Protein AF-A0A3N9NF00-F1 (afdb_monomer_lite)

Secondary structure (DSSP, 8-state):
-PPP---------------S--EEEEEEEESSSEEEEEEEETTT--B---EEEEE-SS-EES-S-SSS--EE--TTSEEEEE--SEEEEEEEE-TTTB--EEEEEEE-TTEEEEEEEEEPBSS-GGGGTEEEEEEEEE---SSS--HHHHHHHHHHHHHTT--EEEEEESGGG--TTTHHHHHGGG--SS-EEEE--EEEEETTEEEEEES----TT-TTTTBHHHHHHHHHS-TT-S---TTSS------HHHHHHHHHHHHTPEEEE-STT-EEEEEETTEEEEEE---TTHHHHHHHT-S-SEEEEESSSTT-HHHHHHHHHHHHTT---EEEE---EES-TT--S-TTSS-EEEE-SS---

Structure (mmCIF, N/CA/C/O backbone):
data_AF-A0A3N9NF00-F1
#
_entry.id   AF-A0A3N9NF00-F1
#
loop_
_atom_site.group_PDB
_atom_site.id
_atom_site.type_symbol
_atom_site.label_atom_id
_atom_site.label_alt_id
_atom_site.label_comp_id
_atom_site.label_asym_id
_atom_site.label_entity_id
_atom_site.label_seq_id
_atom_site.pdbx_PDB_ins_code
_atom_site.Cartn_x
_atom_site.Cartn_y
_atom_site.Cartn_z
_atom_site.occupancy
_atom_site.B_iso_or_equiv
_atom_site.auth_seq_id
_atom_site.auth_comp_id
_atom_site.auth_asym_id
_atom_site.auth_atom_id
_atom_site.pdbx_PDB_model_num
ATOM 1 N N . MET A 1 1 ? 15.640 -42.436 -13.986 1.00 35.44 1 MET A N 1
ATOM 2 C CA . MET A 1 1 ? 16.046 -41.488 -12.926 1.00 35.44 1 MET A CA 1
ATOM 3 C C . MET A 1 1 ? 14.768 -40.857 -12.396 1.00 35.44 1 MET A C 1
ATOM 5 O O . MET A 1 1 ? 13.940 -40.471 -13.207 1.00 35.44 1 MET A O 1
ATOM 9 N N . LYS A 1 2 ? 14.527 -40.968 -11.087 1.00 28.44 2 LYS A N 1
ATOM 10 C CA . LYS A 1 2 ? 13.205 -40.883 -10.444 1.00 28.44 2 LYS A CA 1
ATOM 11 C C . LYS A 1 2 ? 12.574 -39.486 -10.567 1.00 28.44 2 LYS A C 1
ATOM 13 O O . LYS A 1 2 ? 13.243 -38.502 -10.270 1.00 28.44 2 LYS A O 1
ATOM 18 N N . LEU A 1 3 ? 11.295 -39.442 -10.960 1.00 30.98 3 LEU A N 1
ATOM 19 C CA . LEU A 1 3 ? 10.399 -38.308 -10.720 1.00 30.98 3 LEU A CA 1
ATOM 20 C C . LEU A 1 3 ? 10.362 -38.055 -9.208 1.00 30.98 3 LEU A C 1
ATOM 22 O O . LEU A 1 3 ? 10.008 -38.960 -8.455 1.00 30.98 3 LEU A O 1
ATOM 26 N N . LEU A 1 4 ? 10.748 -36.855 -8.782 1.00 31.95 4 LEU A N 1
ATOM 27 C CA . LEU A 1 4 ? 10.468 -36.362 -7.440 1.00 31.95 4 LEU A CA 1
ATOM 28 C C . LEU A 1 4 ? 9.208 -35.504 -7.502 1.00 31.95 4 LEU A C 1
ATOM 30 O O . LEU A 1 4 ? 9.136 -34.547 -8.275 1.00 31.95 4 LEU A O 1
ATOM 34 N N . ASP A 1 5 ? 8.244 -35.907 -6.680 1.00 38.44 5 ASP A N 1
ATOM 35 C CA . ASP A 1 5 ? 7.055 -35.170 -6.281 1.00 38.44 5 ASP A CA 1
ATOM 36 C C . ASP A 1 5 ? 7.336 -33.675 -6.116 1.00 38.44 5 ASP A C 1
ATOM 38 O O . ASP A 1 5 ? 8.131 -33.259 -5.272 1.00 38.44 5 ASP A O 1
ATOM 42 N N . ARG A 1 6 ? 6.636 -32.852 -6.897 1.00 34.06 6 ARG A N 1
ATOM 43 C CA . ARG A 1 6 ? 6.417 -31.444 -6.568 1.00 34.06 6 ARG A CA 1
ATOM 44 C C . ARG A 1 6 ? 4.947 -31.282 -6.247 1.00 34.06 6 ARG A C 1
ATOM 46 O O . ARG A 1 6 ? 4.112 -31.079 -7.124 1.00 34.06 6 ARG A O 1
ATOM 53 N N . THR A 1 7 ? 4.663 -31.443 -4.963 1.00 32.69 7 THR A N 1
ATOM 54 C CA . THR A 1 7 ? 3.399 -31.122 -4.316 1.00 32.69 7 THR A CA 1
ATOM 55 C C . THR A 1 7 ? 2.949 -29.732 -4.754 1.00 32.69 7 THR A C 1
ATOM 57 O O . THR A 1 7 ? 3.576 -28.727 -4.423 1.00 32.69 7 THR A O 1
ATOM 60 N N . LEU A 1 8 ? 1.860 -29.681 -5.520 1.00 29.38 8 LEU A N 1
ATOM 61 C CA . LEU A 1 8 ? 1.109 -28.459 -5.761 1.00 29.38 8 LEU A CA 1
ATOM 62 C C . LEU A 1 8 ? 0.567 -27.990 -4.403 1.00 29.38 8 LEU A C 1
ATOM 64 O O . LEU A 1 8 ? -0.348 -28.603 -3.852 1.00 29.38 8 LEU A O 1
ATOM 68 N N . PHE A 1 9 ? 1.127 -26.917 -3.848 1.00 31.09 9 PHE A N 1
ATOM 69 C CA . PHE A 1 9 ? 0.488 -26.204 -2.748 1.00 31.09 9 PHE A CA 1
ATOM 70 C C . PHE A 1 9 ? -0.694 -25.419 -3.324 1.00 31.09 9 PHE A C 1
ATOM 72 O O . PHE A 1 9 ? -0.570 -24.269 -3.738 1.00 31.09 9 PHE A O 1
ATOM 79 N N . PHE A 1 10 ? -1.860 -26.060 -3.386 1.00 30.47 10 PHE A N 1
ATOM 80 C CA . PHE A 1 10 ? -3.119 -25.331 -3.464 1.00 30.47 10 PHE A CA 1
ATOM 81 C C . PHE A 1 10 ? -3.313 -24.628 -2.120 1.00 30.47 10 PHE A C 1
ATOM 83 O O . PHE A 1 10 ? -3.599 -25.274 -1.110 1.00 30.47 10 PHE A O 1
ATOM 90 N N . LEU A 1 11 ? -3.151 -23.304 -2.099 1.00 31.98 11 LEU A N 1
ATOM 91 C CA . LEU A 1 11 ? -3.583 -22.487 -0.973 1.00 31.98 11 LEU A CA 1
ATOM 92 C C . LEU A 1 11 ? -5.118 -22.452 -0.993 1.00 31.98 11 LEU A C 1
ATOM 94 O O . LEU A 1 11 ? -5.746 -21.556 -1.550 1.00 31.98 11 LEU A O 1
ATOM 98 N N . LEU A 1 12 ? -5.736 -23.490 -0.434 1.00 28.83 12 LEU A N 1
ATOM 99 C CA . LEU A 1 12 ? -7.143 -23.454 -0.078 1.00 28.83 12 LEU A CA 1
ATOM 100 C C . LEU A 1 12 ? -7.261 -22.377 1.008 1.00 28.83 12 LEU A C 1
ATOM 102 O O . LEU A 1 12 ? -6.784 -22.583 2.126 1.00 28.83 12 LEU A O 1
ATOM 106 N N . ILE A 1 13 ? -7.858 -21.223 0.693 1.00 38.91 13 ILE A N 1
ATOM 107 C CA . ILE A 1 13 ? -8.277 -20.250 1.710 1.00 38.91 13 ILE A CA 1
ATOM 108 C C . ILE A 1 13 ? -9.453 -20.890 2.454 1.00 38.91 13 ILE A C 1
ATOM 110 O O . ILE A 1 13 ? -10.623 -20.586 2.238 1.00 38.91 13 ILE A O 1
ATOM 114 N N . LEU A 1 14 ? -9.135 -21.853 3.316 1.00 33.84 14 LEU A N 1
ATOM 115 C CA . LEU A 1 14 ? -9.979 -22.193 4.437 1.00 33.84 14 LEU A CA 1
ATOM 116 C C . LEU A 1 14 ? -10.102 -20.908 5.241 1.00 33.84 14 LEU A C 1
ATOM 118 O O . LEU A 1 14 ? -9.101 -20.344 5.683 1.00 33.84 14 LEU A O 1
ATOM 122 N N . THR A 1 15 ? -11.332 -20.461 5.466 1.00 38.50 15 THR A N 1
ATOM 123 C CA . THR A 1 15 ? -11.651 -19.601 6.599 1.00 38.50 15 THR A CA 1
ATOM 124 C C . THR A 1 15 ? -11.352 -20.397 7.870 1.00 38.50 15 THR A C 1
ATOM 126 O O . THR A 1 15 ? -12.254 -20.900 8.540 1.00 38.50 15 THR A O 1
ATOM 129 N N . LEU A 1 16 ? -10.067 -20.577 8.179 1.00 42.41 16 LEU A N 1
ATOM 130 C CA . LEU A 1 16 ? -9.598 -20.957 9.491 1.00 42.41 16 LEU A CA 1
ATOM 131 C C . LEU A 1 16 ? -9.987 -19.780 10.371 1.00 42.41 16 LEU A C 1
ATOM 133 O O . LEU A 1 16 ? -9.303 -18.761 10.433 1.00 42.41 16 LEU A O 1
ATOM 137 N N . SER A 1 17 ? -11.151 -19.901 11.009 1.00 45.53 17 SER A N 1
ATOM 138 C CA . SER A 1 17 ? -11.408 -19.190 12.249 1.00 45.53 17 SER A CA 1
ATOM 139 C C . SER A 1 17 ? -10.164 -19.411 13.095 1.00 45.53 17 SER A C 1
ATOM 141 O O . SER A 1 17 ? -9.852 -20.546 13.459 1.00 45.53 17 SER A O 1
ATOM 143 N N . CYS A 1 18 ? -9.389 -18.348 13.301 1.00 51.34 18 CYS A N 1
ATOM 144 C CA . CYS A 1 18 ? -8.282 -18.383 14.228 1.00 51.34 18 CYS A CA 1
ATOM 145 C C . CYS A 1 18 ? -8.895 -18.687 15.596 1.00 51.34 18 CYS A C 1
ATOM 147 O O . CYS A 1 18 ? -9.422 -17.809 16.267 1.00 51.34 18 CYS A O 1
ATOM 149 N N . ALA A 1 19 ? -8.901 -19.967 15.963 1.00 50.97 19 ALA A N 1
ATOM 150 C CA . ALA A 1 19 ? -9.436 -20.459 17.224 1.00 50.97 19 ALA A CA 1
ATOM 151 C C . ALA A 1 19 ? -8.501 -20.127 18.401 1.00 50.97 19 ALA A C 1
ATOM 153 O O . ALA A 1 19 ? -8.709 -20.614 19.511 1.00 50.97 19 ALA A O 1
ATOM 154 N N . ARG A 1 20 ? -7.452 -19.324 18.165 1.00 60.66 20 ARG A N 1
ATOM 155 C CA . ARG A 1 20 ? -6.571 -18.824 19.213 1.00 60.66 20 ARG A CA 1
ATOM 156 C C . ARG A 1 20 ? -7.170 -17.574 19.835 1.00 60.66 20 ARG A C 1
ATOM 158 O O . ARG A 1 20 ? -7.644 -16.670 19.154 1.00 60.66 20 ARG A O 1
ATOM 165 N N . GLN A 1 21 ? -7.203 -17.599 21.157 1.00 56.56 21 GLN A N 1
ATOM 166 C CA . GLN A 1 21 ? -7.937 -16.666 21.983 1.00 56.56 21 GLN A CA 1
ATOM 167 C C . GLN A 1 21 ? -7.140 -15.365 22.114 1.00 56.56 21 GLN A C 1
ATOM 169 O O . GLN A 1 21 ? -6.272 -15.238 22.969 1.00 56.56 21 GLN A O 1
ATOM 174 N N . THR A 1 22 ? -7.463 -14.385 21.278 1.00 67.12 22 THR A N 1
ATOM 175 C CA . THR A 1 22 ? -7.111 -12.979 21.505 1.00 67.12 22 THR A CA 1
ATOM 176 C C . THR A 1 22 ? -7.568 -12.565 22.907 1.00 67.12 22 THR A C 1
ATOM 178 O O . THR A 1 22 ? -8.732 -12.746 23.283 1.00 67.12 22 THR A O 1
ATOM 181 N N . SER A 1 23 ? -6.657 -12.026 23.722 1.00 84.62 23 SER A N 1
ATOM 182 C CA . SER A 1 23 ? -7.040 -11.510 25.037 1.00 84.62 23 SER A CA 1
ATOM 183 C C . SER A 1 23 ? -7.666 -10.128 24.872 1.00 84.62 23 SER A C 1
ATOM 185 O O . SER A 1 23 ? -7.046 -9.226 24.296 1.00 84.62 23 SER A O 1
ATOM 187 N N . PHE A 1 24 ? -8.867 -9.962 25.411 1.00 92.19 24 PHE A N 1
ATOM 188 C CA . PHE A 1 24 ? -9.617 -8.716 25.371 1.00 92.19 24 PHE A CA 1
ATOM 189 C C . PHE A 1 24 ? -10.039 -8.345 26.785 1.00 92.19 24 PHE A C 1
ATOM 191 O O . PHE A 1 24 ? -10.804 -9.067 27.427 1.00 92.19 24 PHE A O 1
ATOM 198 N N . HIS A 1 25 ? -9.539 -7.217 27.271 1.00 95.44 25 HIS A N 1
ATOM 199 C CA . HIS A 1 25 ? -9.937 -6.660 28.557 1.00 95.44 25 HIS A CA 1
ATOM 200 C C . HIS A 1 25 ? -10.748 -5.401 28.322 1.00 95.44 25 HIS A C 1
ATOM 202 O O . HIS A 1 25 ? -10.400 -4.596 27.462 1.00 95.44 25 HIS A O 1
ATOM 208 N N . SER A 1 26 ? -11.821 -5.233 29.090 1.00 96.50 26 SER A N 1
ATOM 209 C CA . SER A 1 26 ? -12.631 -4.024 29.029 1.00 96.50 26 SER A CA 1
ATOM 210 C C . SER A 1 26 ? -13.134 -3.614 30.401 1.00 96.50 26 SER A C 1
ATOM 212 O O . SER A 1 26 ? -13.354 -4.463 31.268 1.00 96.50 26 SER A O 1
ATOM 214 N N . ARG A 1 27 ? -13.304 -2.308 30.593 1.00 97.69 27 ARG A N 1
ATOM 215 C CA . ARG A 1 27 ? -13.923 -1.719 31.780 1.00 97.69 27 ARG A CA 1
ATOM 216 C C . ARG A 1 27 ? -14.623 -0.418 31.407 1.00 97.69 27 ARG A C 1
ATOM 218 O O . ARG A 1 27 ? -14.219 0.252 30.464 1.00 97.69 27 ARG A O 1
ATOM 225 N N . TYR A 1 28 ? -15.634 -0.049 32.181 1.00 97.88 28 TYR A N 1
ATOM 226 C CA . TYR A 1 28 ? -16.259 1.266 32.075 1.00 97.88 28 TYR A CA 1
ATOM 227 C C . TYR A 1 28 ? -15.629 2.212 33.086 1.00 97.88 28 TYR A C 1
ATOM 229 O O . TYR A 1 28 ? -15.440 1.845 34.248 1.00 97.88 28 TYR A O 1
ATOM 237 N N . VAL A 1 29 ? -15.338 3.428 32.646 1.00 97.19 29 VAL A N 1
ATOM 238 C CA . VAL A 1 29 ? -14.910 4.532 33.507 1.00 97.19 29 VAL A CA 1
ATOM 239 C C . VAL A 1 29 ? -15.813 5.731 33.252 1.00 97.19 29 VAL A C 1
ATOM 241 O O . VAL A 1 29 ? -16.268 5.935 32.129 1.00 97.19 29 VAL A O 1
ATOM 244 N N . THR A 1 30 ? -16.098 6.517 34.287 1.00 96.19 30 THR A N 1
ATOM 245 C CA . THR A 1 30 ? -16.823 7.784 34.125 1.00 96.19 30 THR A CA 1
ATOM 246 C C . THR A 1 30 ? -16.019 8.714 33.219 1.00 96.19 30 THR A C 1
ATOM 248 O O . THR A 1 30 ? -14.820 8.889 33.443 1.00 96.19 30 THR A O 1
ATOM 251 N N . GLY A 1 31 ? -16.655 9.304 32.207 1.00 92.50 31 GLY A N 1
ATOM 252 C CA . GLY A 1 31 ? -15.949 10.125 31.229 1.00 92.50 31 GLY A CA 1
ATOM 253 C C . GLY A 1 31 ? -16.767 10.441 29.982 1.00 92.50 31 GLY A C 1
ATOM 254 O O . GLY A 1 31 ? -17.993 10.461 30.011 1.00 92.50 31 GLY A O 1
ATOM 255 N N . GLU A 1 32 ? -16.063 10.715 28.888 1.00 95.06 32 GLU A N 1
ATOM 256 C CA . GLU A 1 32 ? -16.660 10.997 27.583 1.00 95.06 32 GLU A CA 1
ATOM 257 C C . GLU A 1 32 ? -17.357 9.751 27.013 1.00 95.06 32 GLU A C 1
ATOM 259 O O . GLU A 1 32 ? -16.803 8.653 27.028 1.00 95.06 32 GLU A O 1
ATOM 264 N N . THR A 1 33 ? -18.564 9.917 26.469 1.00 97.12 33 THR A N 1
ATOM 265 C CA . THR A 1 33 ? -19.313 8.818 25.843 1.00 97.12 33 THR A CA 1
ATOM 266 C C . THR A 1 33 ? -18.579 8.299 24.603 1.00 97.12 33 THR A C 1
ATOM 268 O O . THR A 1 33 ? -18.495 8.982 23.580 1.00 97.12 33 THR A O 1
ATOM 271 N N . GLY A 1 34 ? -18.067 7.071 24.667 1.00 96.69 34 GLY A N 1
ATOM 272 C CA . GLY A 1 34 ? -17.369 6.457 23.539 1.00 96.69 34 GLY A CA 1
ATOM 273 C C . GLY A 1 34 ? -16.502 5.269 23.930 1.00 96.69 34 GLY A C 1
ATOM 274 O O . GLY A 1 34 ? -16.649 4.682 25.005 1.00 96.69 34 GLY A O 1
ATOM 275 N N . ILE A 1 35 ? -15.581 4.905 23.038 1.00 97.50 35 ILE A N 1
ATOM 276 C CA . ILE A 1 35 ? -14.626 3.815 23.246 1.00 97.50 35 ILE A CA 1
ATOM 277 C C . ILE A 1 35 ? -13.193 4.323 23.136 1.00 97.50 35 ILE A C 1
ATOM 279 O O . ILE A 1 35 ? -12.812 4.945 22.145 1.00 97.50 35 ILE A O 1
ATOM 283 N N . ARG A 1 36 ? -12.389 4.022 24.155 1.00 97.94 36 ARG A N 1
ATOM 284 C CA . ARG A 1 36 ? -10.945 4.260 24.189 1.00 97.94 36 ARG A CA 1
ATOM 285 C C . ARG A 1 36 ? -10.238 2.922 24.184 1.00 97.94 36 ARG A C 1
ATOM 287 O O . ARG A 1 36 ? -10.560 2.060 24.996 1.00 97.94 36 ARG A O 1
ATOM 294 N N . GLY A 1 37 ? -9.274 2.739 23.296 1.00 97.62 37 GLY A N 1
ATOM 295 C CA . GLY A 1 37 ? -8.598 1.457 23.181 1.00 97.62 37 GLY A CA 1
ATOM 296 C C . GLY A 1 37 ? -7.102 1.562 22.996 1.00 97.62 37 GLY A C 1
ATOM 297 O O . GLY A 1 37 ? -6.585 2.558 22.495 1.00 97.62 37 GLY A O 1
ATOM 298 N N . THR A 1 38 ? -6.435 0.480 23.377 1.00 98.50 38 THR A N 1
ATOM 299 C CA . THR A 1 38 ? -5.032 0.208 23.071 1.00 98.50 38 THR A CA 1
ATOM 300 C C . THR A 1 38 ? -4.936 -1.169 22.430 1.00 98.50 38 THR A C 1
ATOM 302 O O . THR A 1 38 ? -5.514 -2.138 22.938 1.00 98.50 38 THR A O 1
ATOM 305 N N . VAL A 1 39 ? -4.217 -1.256 21.314 1.00 98.50 39 VAL A N 1
ATOM 306 C CA . VAL A 1 39 ? -3.958 -2.506 20.598 1.00 98.50 39 VAL A CA 1
ATOM 307 C C . VAL A 1 39 ? -2.484 -2.872 20.732 1.00 98.50 39 VAL A C 1
ATOM 309 O O . VAL A 1 39 ? -1.608 -2.035 20.525 1.00 98.50 39 VAL A O 1
ATOM 312 N N . LEU A 1 40 ? -2.218 -4.121 21.112 1.00 97.94 40 LEU A N 1
ATOM 313 C CA . LEU A 1 40 ? -0.873 -4.636 21.375 1.00 97.94 40 LEU A CA 1
ATOM 314 C C . LEU A 1 40 ? -0.628 -5.942 20.611 1.00 97.94 40 LEU A C 1
ATOM 316 O O . LEU A 1 40 ? -1.560 -6.722 20.385 1.00 97.94 40 LEU A O 1
ATOM 320 N N . ASP A 1 41 ? 0.632 -6.231 20.294 1.00 95.38 41 ASP A N 1
ATOM 321 C CA . ASP A 1 41 ? 1.042 -7.578 19.891 1.00 95.38 41 ASP A CA 1
ATOM 322 C C . ASP A 1 41 ? 0.942 -8.512 21.105 1.00 95.38 41 ASP A C 1
ATOM 324 O O . ASP A 1 41 ? 1.462 -8.231 22.189 1.00 95.38 41 ASP A O 1
ATOM 328 N N . ALA A 1 42 ? 0.253 -9.640 20.949 1.00 94.25 42 ALA A N 1
ATOM 329 C CA . ALA A 1 42 ? 0.010 -10.558 22.056 1.00 94.25 42 ALA A CA 1
ATOM 330 C C . ALA A 1 42 ? 1.279 -11.231 22.603 1.00 94.25 42 ALA A C 1
ATOM 332 O O . ALA A 1 42 ? 1.301 -11.602 23.775 1.00 94.25 42 ALA A O 1
ATOM 333 N N . LYS A 1 43 ? 2.336 -11.380 21.793 1.00 89.44 43 LYS A N 1
ATOM 334 C CA . LYS A 1 43 ? 3.583 -12.030 22.218 1.00 89.44 43 LYS A CA 1
ATOM 335 C C . LYS A 1 43 ? 4.592 -11.029 22.761 1.00 89.44 43 LYS A C 1
ATOM 337 O O . LYS A 1 43 ? 5.223 -11.321 23.772 1.00 89.44 43 LYS A O 1
ATOM 342 N N . THR A 1 44 ? 4.789 -9.896 22.086 1.00 92.44 44 THR A N 1
ATOM 343 C CA . THR A 1 44 ? 5.811 -8.915 22.497 1.00 92.44 44 THR A CA 1
ATOM 344 C C . THR A 1 44 ? 5.274 -7.894 23.493 1.00 92.44 44 THR A C 1
ATOM 346 O O . THR A 1 44 ? 6.054 -7.292 24.221 1.00 92.44 44 THR A O 1
ATOM 349 N N . SER A 1 45 ? 3.947 -7.739 23.588 1.00 94.81 45 SER A N 1
ATOM 350 C CA . SER A 1 45 ? 3.286 -6.648 24.321 1.00 94.81 45 SER A CA 1
ATOM 351 C C . SER A 1 45 ? 3.633 -5.247 23.817 1.00 94.81 45 SER A C 1
ATOM 353 O O . SER A 1 45 ? 3.292 -4.270 24.481 1.00 94.81 45 SER A O 1
ATOM 355 N N . GLU A 1 46 ? 4.276 -5.139 22.657 1.00 95.06 46 GLU A N 1
ATOM 356 C CA . GLU A 1 46 ? 4.569 -3.857 22.032 1.00 95.06 46 GLU A CA 1
ATOM 357 C C . GLU A 1 46 ? 3.291 -3.244 21.441 1.00 95.06 46 GLU A C 1
ATOM 359 O O . GLU A 1 46 ? 2.372 -3.979 21.051 1.00 95.06 46 GLU A O 1
ATOM 364 N N . PRO A 1 47 ? 3.230 -1.905 21.355 1.00 97.19 47 PRO A N 1
ATOM 365 C CA . PRO A 1 47 ? 2.221 -1.199 20.582 1.00 97.19 47 PRO A CA 1
ATOM 366 C C . PRO A 1 47 ? 2.032 -1.764 19.174 1.00 97.19 47 PRO A C 1
ATOM 368 O O . PRO A 1 47 ? 3.000 -1.951 18.435 1.00 97.19 47 PRO A O 1
ATOM 371 N N . LEU A 1 48 ? 0.778 -2.001 18.789 1.00 97.25 48 LEU A N 1
ATOM 372 C CA . LEU A 1 48 ? 0.433 -2.525 17.473 1.00 97.25 48 LEU A CA 1
ATOM 373 C C . LEU A 1 48 ? -0.595 -1.610 16.801 1.00 97.25 48 LEU A C 1
ATOM 375 O O . LEU A 1 48 ? -1.781 -1.684 17.132 1.00 97.25 48 LEU A O 1
ATOM 379 N N . PRO A 1 49 ? -0.175 -0.761 15.845 1.00 97.88 49 PRO A N 1
ATOM 380 C CA . PRO A 1 49 ? -1.102 0.047 15.067 1.00 97.88 49 PRO A CA 1
ATOM 381 C C . PRO A 1 49 ? -2.154 -0.829 14.391 1.00 97.88 49 PRO A C 1
ATOM 383 O O . PRO A 1 49 ? -1.817 -1.890 13.878 1.00 97.88 49 PRO A O 1
ATOM 386 N N . ALA A 1 50 ? -3.413 -0.410 14.343 1.00 97.88 50 ALA A N 1
ATOM 387 C CA . ALA A 1 50 ? -4.492 -1.254 13.842 1.00 97.88 50 ALA A CA 1
ATOM 388 C C . ALA A 1 50 ? -5.572 -0.469 13.093 1.00 97.88 50 ALA A C 1
ATOM 390 O O . ALA A 1 50 ? -5.763 0.735 13.280 1.00 97.88 50 ALA A O 1
ATOM 391 N N . ARG A 1 51 ? -6.323 -1.179 12.251 1.00 97.69 51 ARG A N 1
ATOM 392 C CA . ARG A 1 51 ? -7.575 -0.690 11.672 1.00 97.69 51 ARG A CA 1
ATOM 393 C C . ARG A 1 51 ? -8.747 -1.114 12.555 1.00 97.69 51 ARG A C 1
ATOM 395 O O . ARG A 1 51 ? -8.960 -2.304 12.783 1.00 97.69 51 ARG A O 1
ATOM 402 N N . ILE A 1 52 ? -9.524 -0.137 13.009 1.00 97.81 52 ILE A N 1
ATOM 403 C CA . ILE A 1 52 ? -10.668 -0.293 13.906 1.00 97.81 52 ILE A CA 1
ATOM 404 C C . ILE A 1 52 ? -11.960 -0.081 13.125 1.00 97.81 52 ILE A C 1
ATOM 406 O O . ILE A 1 52 ? -12.145 0.949 12.483 1.00 97.81 52 ILE A O 1
ATOM 410 N N . VAL A 1 53 ? -12.887 -1.027 13.196 1.00 97.25 53 VAL A N 1
ATOM 411 C CA . VAL A 1 53 ? -14.232 -0.889 12.634 1.00 97.25 53 VAL A CA 1
ATOM 412 C C . VAL A 1 53 ? -15.229 -0.956 13.776 1.00 97.25 53 VAL A C 1
ATOM 414 O O . VAL A 1 53 ? -15.351 -1.985 14.434 1.00 97.25 53 VAL A O 1
ATOM 417 N N . LEU A 1 54 ? -15.958 0.135 13.993 1.00 97.06 54 LEU A N 1
ATOM 418 C CA . LEU A 1 54 ? -17.089 0.176 14.912 1.00 97.06 54 LEU A CA 1
ATOM 419 C C . LEU A 1 54 ? -18.373 0.287 14.093 1.00 97.06 54 LEU A C 1
ATOM 421 O O . LEU A 1 54 ? -18.511 1.187 13.261 1.00 97.06 54 LEU A O 1
ATOM 425 N N . ARG A 1 55 ? -19.296 -0.651 14.290 1.00 95.81 55 ARG A N 1
ATOM 426 C CA . ARG A 1 55 ? -20.516 -0.754 13.491 1.00 95.81 55 ARG A CA 1
ATOM 427 C C . ARG A 1 55 ? -21.730 -1.029 14.374 1.00 95.81 55 ARG A C 1
ATOM 429 O O . ARG A 1 55 ? -21.669 -1.896 15.237 1.00 95.81 55 ARG A O 1
ATOM 436 N N . ASP A 1 56 ? -22.829 -0.329 14.123 1.00 93.62 56 ASP A N 1
ATOM 437 C CA . ASP A 1 56 ? -24.155 -0.670 14.657 1.00 93.62 56 ASP A CA 1
ATOM 438 C C . ASP A 1 56 ? -24.976 -1.459 13.612 1.00 93.62 56 ASP A C 1
ATOM 440 O O . ASP A 1 56 ? -24.457 -1.877 12.577 1.00 93.62 56 ASP A O 1
ATOM 444 N N . SER A 1 57 ? -26.268 -1.683 13.851 1.00 84.69 57 SER A N 1
ATOM 445 C CA . SER A 1 57 ? -27.128 -2.442 12.926 1.00 84.69 57 SER A CA 1
ATO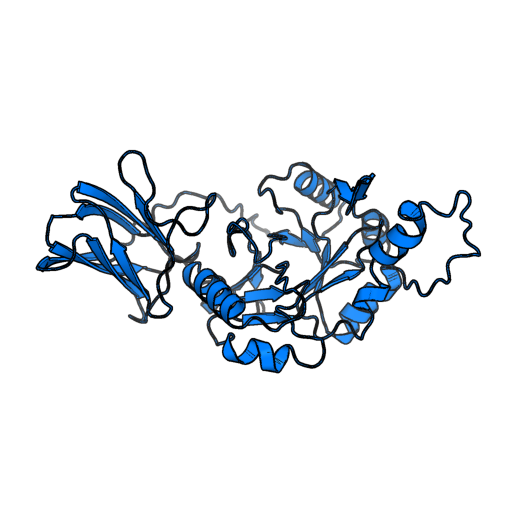M 446 C C . SER A 1 57 ? -27.144 -1.944 11.466 1.00 84.69 57 SER A C 1
ATOM 448 O O . SER A 1 57 ? -27.448 -2.736 10.575 1.00 84.69 57 SER A O 1
ATOM 450 N N . ALA A 1 58 ? -26.787 -0.683 11.192 1.00 77.56 58 ALA A N 1
ATOM 451 C CA . ALA A 1 58 ? -26.915 -0.078 9.865 1.00 77.56 58 ALA A CA 1
ATOM 452 C C . ALA A 1 58 ? -25.673 0.695 9.385 1.00 77.56 58 ALA A C 1
ATOM 454 O O . ALA A 1 58 ? -25.510 0.893 8.179 1.00 77.56 58 ALA A O 1
ATOM 455 N N . ARG A 1 59 ? -24.780 1.135 10.280 1.00 90.25 59 ARG A N 1
ATOM 456 C CA . ARG A 1 59 ? -23.754 2.139 9.964 1.00 90.25 59 ARG A CA 1
ATOM 457 C C . ARG A 1 59 ? -22.371 1.778 10.500 1.00 90.25 59 ARG A C 1
ATOM 459 O O . ARG A 1 59 ? -22.228 1.278 11.609 1.00 90.25 59 ARG A O 1
ATOM 466 N N . VAL A 1 60 ? -21.337 2.095 9.711 1.00 91.31 60 VAL A N 1
ATOM 467 C CA . VAL A 1 60 ? -19.946 2.176 10.195 1.00 91.31 60 VAL A CA 1
ATOM 468 C C . VAL A 1 60 ? -19.663 3.579 10.709 1.00 91.31 60 VAL A C 1
ATOM 470 O O . VAL A 1 60 ? -19.958 4.568 10.032 1.00 91.31 60 VAL A O 1
ATOM 473 N N . HIS A 1 61 ? -19.049 3.653 11.881 1.00 91.00 61 HIS A N 1
ATOM 474 C CA . HIS A 1 61 ? -18.658 4.896 12.529 1.00 91.00 61 HIS A CA 1
ATOM 475 C C . HIS A 1 61 ? -17.213 5.268 12.181 1.00 91.00 61 HIS A C 1
ATOM 477 O O . HIS A 1 61 ? -16.340 4.405 12.117 1.00 91.00 61 HIS A O 1
ATOM 483 N N . SER A 1 62 ? -16.982 6.563 11.941 1.00 86.56 62 SER A N 1
ATOM 484 C CA . SER A 1 62 ? -15.650 7.184 11.815 1.00 86.56 62 SER A CA 1
ATOM 485 C C . SER A 1 62 ? -14.686 6.530 10.811 1.00 86.56 62 SER A C 1
ATOM 487 O O . SER A 1 62 ? -13.490 6.410 11.068 1.00 86.56 62 SER A O 1
ATOM 489 N N . SER A 1 63 ? -15.197 6.113 9.650 1.00 92.25 63 SER A N 1
ATOM 490 C CA . SER A 1 63 ? -14.379 5.492 8.602 1.00 92.25 63 SER A CA 1
ATOM 491 C C . SER A 1 63 ? -13.522 6.509 7.843 1.00 92.25 63 SER A C 1
ATOM 493 O O . SER A 1 63 ? -14.046 7.515 7.368 1.00 92.25 63 SER A O 1
ATOM 495 N N . TYR A 1 64 ? -12.233 6.212 7.660 1.00 92.38 64 TYR A N 1
ATOM 496 C CA . TYR A 1 64 ? -11.313 7.027 6.859 1.00 92.38 64 TYR A CA 1
ATOM 497 C C . TYR A 1 64 ? -11.560 6.869 5.351 1.00 92.38 64 TYR A C 1
ATOM 499 O O . TYR A 1 64 ? -11.589 7.853 4.611 1.00 92.38 64 TYR A O 1
ATOM 507 N N . TYR A 1 65 ? -11.763 5.627 4.900 1.00 91.81 65 TYR A N 1
ATOM 508 C CA . TYR A 1 65 ? -12.075 5.292 3.510 1.00 91.81 65 TYR A CA 1
ATOM 509 C C . TYR A 1 65 ? -13.577 5.050 3.325 1.00 91.81 65 TYR A C 1
ATOM 511 O O . TYR A 1 65 ? -14.243 4.499 4.205 1.00 91.81 65 TYR A O 1
ATOM 519 N N . LYS A 1 66 ? -14.113 5.394 2.147 1.00 87.19 66 LYS A N 1
ATOM 520 C CA . LYS A 1 66 ? -15.521 5.111 1.797 1.00 87.19 66 LYS A CA 1
ATOM 521 C C . LYS A 1 66 ? -15.756 3.635 1.464 1.00 87.19 66 LYS A C 1
ATOM 523 O O . LYS A 1 66 ? -16.744 3.058 1.903 1.00 87.19 66 LYS A O 1
ATOM 528 N N . ILE A 1 67 ? -14.843 3.034 0.699 1.00 86.88 67 ILE A N 1
ATOM 529 C CA . ILE A 1 67 ? -14.981 1.665 0.165 1.00 86.88 67 ILE A CA 1
ATOM 530 C C . ILE A 1 67 ? -14.322 0.591 1.038 1.00 86.88 67 ILE A C 1
ATOM 532 O O . ILE A 1 67 ? -14.521 -0.597 0.809 1.00 86.88 67 ILE A O 1
ATOM 536 N N . TYR A 1 68 ? -13.543 0.996 2.044 1.00 90.56 68 TYR A N 1
ATOM 537 C CA . TYR A 1 68 ? -12.792 0.086 2.904 1.00 90.56 68 TYR A CA 1
ATOM 538 C C . TYR A 1 68 ? -12.923 0.505 4.375 1.00 90.56 68 TYR A C 1
ATOM 540 O O . TYR A 1 68 ? -12.115 1.285 4.876 1.00 90.56 68 TYR A O 1
ATOM 548 N N . PRO A 1 69 ? -13.984 0.055 5.067 1.00 92.12 69 PRO A N 1
ATOM 549 C CA . PRO A 1 69 ? -14.398 0.675 6.314 1.00 92.12 69 PRO A CA 1
ATOM 550 C C . PRO A 1 69 ? -13.350 0.613 7.429 1.00 92.12 69 PRO A C 1
ATOM 552 O O . PRO A 1 69 ? -12.707 -0.419 7.619 1.00 92.12 69 PRO A O 1
ATOM 555 N N . GLY A 1 70 ? -13.246 1.674 8.222 1.00 93.94 70 GLY A N 1
ATOM 556 C CA . GLY A 1 70 ? -12.492 1.687 9.473 1.00 93.94 70 GLY A CA 1
ATOM 557 C C . GLY A 1 70 ? -11.713 2.972 9.729 1.00 93.94 70 GLY A C 1
ATOM 558 O O . GLY A 1 70 ? -11.414 3.743 8.819 1.00 93.94 70 GLY A O 1
ATOM 559 N N . HIS A 1 71 ? -11.398 3.176 10.998 1.00 95.12 71 HIS A N 1
ATOM 560 C CA . HIS A 1 71 ? -10.483 4.177 11.521 1.00 95.12 71 HIS A CA 1
ATOM 561 C C . HIS A 1 71 ? -9.096 3.553 11.731 1.00 95.12 71 HIS A C 1
ATOM 563 O O . HIS A 1 71 ? -8.994 2.339 11.901 1.00 95.12 71 HIS A O 1
ATOM 569 N N . PHE A 1 72 ? -8.035 4.355 11.756 1.00 96.75 72 PHE A N 1
ATOM 570 C CA . PHE A 1 72 ? -6.673 3.881 12.019 1.00 96.75 72 PHE A CA 1
ATOM 571 C C . PHE A 1 72 ? -6.191 4.416 13.362 1.00 96.75 72 PHE A C 1
ATOM 573 O O . PHE A 1 72 ? -6.325 5.608 13.624 1.00 96.75 72 PHE A O 1
ATOM 580 N N . THR A 1 73 ? -5.641 3.548 14.211 1.00 97.88 73 THR A N 1
ATOM 581 C CA . THR A 1 73 ? -5.033 3.969 15.483 1.00 97.88 73 THR A CA 1
ATOM 582 C C . THR A 1 73 ? -3.841 4.898 15.244 1.00 97.88 73 THR A C 1
ATOM 584 O O . THR A 1 73 ? -3.284 4.941 14.143 1.00 97.88 73 THR A O 1
ATOM 587 N N . ALA A 1 74 ? -3.385 5.580 16.292 1.00 97.38 74 ALA A N 1
ATOM 588 C CA . ALA A 1 74 ? -2.043 6.155 16.317 1.00 97.38 74 ALA A CA 1
ATOM 589 C C . ALA A 1 74 ? -0.958 5.054 16.232 1.00 97.38 74 ALA A C 1
ATOM 591 O O . ALA A 1 74 ? -1.251 3.856 16.353 1.00 97.38 74 ALA A O 1
ATOM 592 N N . GLU A 1 75 ? 0.304 5.452 16.014 1.00 95.19 75 GLU A N 1
ATOM 593 C CA . GLU A 1 75 ? 1.435 4.510 15.911 1.00 95.19 75 GLU A CA 1
ATOM 594 C C . GLU A 1 75 ? 1.740 3.767 17.224 1.00 95.19 75 GLU A C 1
ATOM 596 O O . GLU A 1 75 ? 2.353 2.702 17.205 1.00 95.19 75 GLU A O 1
ATOM 601 N N . ASP A 1 76 ? 1.259 4.270 18.359 1.00 97.06 76 ASP A N 1
ATOM 602 C CA . ASP A 1 76 ? 1.323 3.593 19.657 1.00 97.06 76 ASP A CA 1
ATOM 603 C C . ASP A 1 76 ? 0.134 2.633 19.900 1.00 97.06 76 ASP A C 1
ATOM 605 O O . ASP A 1 76 ? -0.080 2.153 21.015 1.00 97.06 76 ASP A O 1
ATOM 609 N N . GLY A 1 77 ? -0.657 2.343 18.862 1.00 98.00 77 GLY A N 1
ATOM 610 C CA . GLY A 1 77 ? -1.803 1.438 18.935 1.00 98.00 77 GLY A CA 1
ATOM 611 C C . GLY A 1 77 ? -3.005 2.011 19.691 1.00 98.00 77 GLY A C 1
ATOM 612 O O . GLY A 1 77 ? -3.980 1.286 19.911 1.00 98.00 77 GLY A O 1
ATOM 613 N N . THR A 1 78 ? -2.971 3.284 20.098 1.00 98.50 78 THR A N 1
ATOM 614 C CA . THR A 1 78 ? -4.081 3.919 20.814 1.00 98.50 78 THR A CA 1
ATOM 615 C C . THR A 1 78 ? -5.125 4.509 19.869 1.00 98.50 78 THR A C 1
ATOM 617 O O . THR A 1 78 ? -4.834 4.928 18.745 1.00 98.50 78 THR A O 1
ATOM 620 N N . PHE A 1 79 ? -6.379 4.533 20.319 1.00 97.88 79 PHE A N 1
ATOM 621 C CA . PHE A 1 79 ? -7.465 5.201 19.611 1.00 97.88 79 PHE A CA 1
ATOM 622 C C . PHE A 1 79 ? -8.575 5.654 20.554 1.00 97.88 79 PHE A C 1
ATOM 624 O O . PHE A 1 79 ? -8.750 5.126 21.657 1.00 97.88 79 PHE A O 1
ATOM 631 N N . PHE A 1 80 ? -9.375 6.598 20.066 1.00 97.00 80 PHE A N 1
ATOM 632 C CA . PHE A 1 80 ? -10.622 7.000 20.691 1.00 97.00 80 PHE A CA 1
ATOM 633 C C . PHE A 1 80 ? -11.689 7.239 19.622 1.00 97.00 80 PHE A C 1
ATOM 635 O O . PHE A 1 80 ? -11.433 7.927 18.635 1.00 97.00 80 PHE A O 1
ATOM 642 N N . LEU A 1 81 ? -12.875 6.659 19.807 1.00 95.81 81 LEU A N 1
ATOM 643 C CA . LEU A 1 81 ? -14.023 6.857 18.926 1.00 95.81 81 LEU A CA 1
ATOM 644 C C . LEU A 1 81 ? -15.221 7.326 19.751 1.00 95.81 81 LEU A C 1
ATOM 646 O O . LEU A 1 81 ? -15.720 6.587 20.603 1.00 95.81 81 LEU A O 1
ATOM 650 N N . ASN A 1 82 ? -15.707 8.526 19.437 1.00 94.44 82 ASN A N 1
ATOM 651 C CA . ASN A 1 82 ? -17.009 8.993 19.899 1.00 94.44 82 ASN A CA 1
ATOM 652 C C . ASN A 1 82 ? -18.107 8.163 19.230 1.00 94.44 82 ASN A C 1
ATOM 654 O O . ASN A 1 82 ? -18.091 7.970 18.011 1.00 94.44 82 ASN A O 1
ATOM 658 N N . ALA A 1 83 ? -19.051 7.681 20.030 1.00 93.56 83 ALA A N 1
ATOM 659 C CA . ALA A 1 83 ? -20.204 6.926 19.568 1.00 93.56 83 ALA A CA 1
ATOM 660 C C . ALA A 1 83 ? -21.371 7.159 20.526 1.00 93.56 83 ALA A C 1
ATOM 662 O O . ALA A 1 83 ? -21.165 7.269 21.731 1.00 93.56 83 ALA A O 1
ATOM 663 N N . GLU A 1 84 ? -22.590 7.213 19.999 1.00 95.19 84 GLU A N 1
ATOM 664 C CA . GLU A 1 84 ? -23.788 7.358 20.827 1.00 95.19 84 GLU A CA 1
ATOM 665 C C . GLU A 1 84 ? -24.000 6.122 21.717 1.00 95.19 84 GLU A C 1
ATOM 667 O O . GLU A 1 84 ? -23.575 5.021 21.339 1.00 95.19 84 GLU A O 1
ATOM 672 N N . PRO A 1 85 ? -24.686 6.244 22.867 1.00 97.12 85 PRO A N 1
ATOM 673 C CA . PRO A 1 85 ? -25.021 5.090 23.691 1.00 97.12 85 PRO A CA 1
ATOM 674 C C . PRO A 1 85 ? -25.786 4.022 22.896 1.00 97.12 85 PRO A C 1
ATOM 676 O O . PRO A 1 85 ? -26.736 4.329 22.175 1.00 97.12 85 PRO A O 1
ATOM 679 N N . GLY A 1 86 ? -25.387 2.756 23.022 1.00 96.75 86 GLY A N 1
ATOM 680 C CA . GLY A 1 86 ? -25.990 1.657 22.267 1.00 96.75 86 GLY A CA 1
ATOM 681 C C . GLY A 1 86 ? -25.107 0.419 22.138 1.00 96.75 86 GLY A C 1
ATOM 682 O O . GLY A 1 86 ? -24.009 0.353 22.688 1.00 96.75 86 GLY A O 1
ATOM 683 N N . TYR A 1 87 ? -25.594 -0.573 21.391 1.00 97.38 87 TYR A N 1
ATOM 684 C CA . TYR A 1 87 ? -24.878 -1.822 21.128 1.00 97.38 87 TYR A CA 1
ATOM 685 C C . TYR A 1 87 ? -24.172 -1.786 19.777 1.00 97.38 87 TYR A C 1
ATOM 687 O O . TYR A 1 87 ? -24.777 -1.483 18.748 1.00 97.38 87 TYR A O 1
ATOM 695 N N . TYR A 1 88 ? -22.901 -2.171 19.785 1.00 97.69 88 TYR A N 1
ATOM 696 C CA . TYR A 1 88 ? -22.036 -2.139 18.617 1.00 97.69 88 TYR A CA 1
ATOM 697 C C . TYR A 1 88 ? -21.297 -3.455 18.437 1.00 97.69 88 TYR A C 1
ATOM 699 O O . TYR A 1 88 ? -21.052 -4.212 19.377 1.00 97.69 88 TYR A O 1
ATOM 707 N N . ARG A 1 89 ? -20.871 -3.688 17.201 1.00 97.00 89 ARG A N 1
ATOM 708 C CA . ARG A 1 89 ? -19.832 -4.642 16.853 1.00 97.00 89 ARG A CA 1
ATOM 709 C C . ARG A 1 89 ? -18.528 -3.885 16.625 1.00 97.00 89 ARG A C 1
ATOM 711 O O . ARG A 1 89 ? -18.440 -3.035 15.740 1.00 97.00 89 ARG A O 1
ATOM 718 N N . LEU A 1 90 ? -17.528 -4.227 17.424 1.00 97.25 90 LEU A N 1
ATOM 719 C CA . LEU A 1 90 ? -16.151 -3.779 17.296 1.00 97.25 90 LEU A CA 1
ATOM 720 C C . LEU A 1 90 ? -15.337 -4.848 16.566 1.00 97.25 90 LEU A C 1
ATOM 722 O O . LEU A 1 90 ? -15.384 -6.023 16.933 1.00 97.25 90 LEU A O 1
ATOM 726 N N . GLU A 1 91 ? -14.573 -4.438 15.561 1.00 96.88 91 GLU A N 1
ATOM 727 C CA . GLU A 1 91 ? -13.642 -5.296 14.833 1.00 96.88 91 GLU A CA 1
ATOM 728 C C . GLU A 1 91 ? -12.268 -4.617 14.749 1.00 96.88 91 GLU A C 1
ATOM 730 O O . GLU A 1 91 ? -12.182 -3.433 14.425 1.00 96.88 91 GLU A O 1
ATOM 735 N N . ILE A 1 92 ? -11.198 -5.351 15.050 1.00 97.62 92 ILE A N 1
ATOM 736 C CA . ILE A 1 92 ? -9.822 -4.836 15.116 1.00 97.62 92 ILE A CA 1
ATOM 737 C C . ILE A 1 92 ? -8.941 -5.695 14.206 1.00 97.62 92 ILE A C 1
ATOM 739 O O . ILE A 1 92 ? -8.934 -6.922 14.325 1.00 97.62 92 ILE A O 1
ATOM 743 N N . TYR A 1 93 ? -8.202 -5.051 13.302 1.00 96.19 93 TYR A N 1
ATOM 744 C CA . TYR A 1 93 ? -7.398 -5.698 12.263 1.00 96.19 93 TYR A CA 1
ATOM 745 C C . TYR A 1 93 ? -5.957 -5.172 12.252 1.00 96.19 93 TYR A C 1
ATOM 747 O O . TYR A 1 93 ? -5.755 -3.967 12.366 1.00 96.19 93 TYR A O 1
ATOM 755 N N . HIS A 1 94 ? -4.982 -6.051 12.006 1.00 94.69 94 HIS A N 1
ATOM 756 C CA . HIS A 1 94 ? -3.597 -5.694 11.672 1.00 94.69 94 HIS A CA 1
ATOM 757 C C . HIS A 1 94 ? -3.139 -6.521 10.461 1.00 94.69 94 HIS A C 1
ATOM 759 O O . HIS A 1 94 ? -2.447 -7.529 10.586 1.00 94.69 94 HIS A O 1
ATOM 765 N N . GLY A 1 95 ? -3.614 -6.141 9.274 1.00 88.50 95 GLY A N 1
ATOM 766 C CA . GLY A 1 95 ? -3.326 -6.876 8.039 1.00 88.50 95 GLY A CA 1
ATOM 767 C C . GLY A 1 95 ? -3.839 -8.315 8.042 1.00 88.50 95 GLY A C 1
ATOM 768 O O . GLY A 1 95 ? -4.666 -8.693 8.874 1.00 88.50 95 GLY A O 1
ATOM 769 N N . ILE A 1 96 ? -3.367 -9.106 7.077 1.00 85.75 96 ILE A N 1
ATOM 770 C CA . ILE A 1 96 ? -3.708 -10.528 7.021 1.00 85.75 96 ILE A CA 1
ATOM 771 C C . ILE A 1 96 ? -2.829 -11.359 7.945 1.00 85.75 96 ILE A C 1
ATOM 773 O O . ILE A 1 96 ? -3.241 -12.459 8.246 1.00 85.75 96 ILE A O 1
ATOM 777 N N . ASP A 1 97 ? -1.688 -10.855 8.426 1.00 88.62 97 ASP A N 1
ATOM 778 C CA . ASP A 1 97 ? -0.686 -11.596 9.219 1.00 88.62 97 ASP A CA 1
ATOM 779 C C . ASP A 1 97 ? -1.129 -11.875 10.667 1.00 88.62 97 ASP A C 1
ATOM 781 O O . ASP A 1 97 ? -0.545 -12.709 11.368 1.00 88.62 97 ASP A O 1
ATOM 785 N N . TYR A 1 98 ? -2.198 -11.215 11.117 1.00 93.19 98 TYR A N 1
ATOM 786 C CA . TYR A 1 98 ? -2.735 -11.316 12.471 1.00 93.19 98 TYR A CA 1
ATOM 787 C C . TYR A 1 98 ? -4.170 -11.830 12.485 1.00 93.19 98 TYR A C 1
ATOM 789 O O . TYR A 1 98 ? -4.980 -11.548 11.602 1.00 93.19 98 TYR A O 1
ATOM 797 N N . CYS A 1 99 ? -4.513 -12.542 13.554 1.00 93.44 99 CYS A N 1
ATOM 798 C CA . CYS A 1 99 ? -5.894 -12.876 13.856 1.00 93.44 99 CYS A CA 1
ATOM 799 C C . CYS A 1 99 ? -6.655 -11.604 14.238 1.00 93.44 99 CYS A C 1
ATOM 801 O O . CYS A 1 99 ? -6.361 -10.974 15.253 1.00 93.44 99 CYS A O 1
ATOM 803 N N . SER A 1 100 ? -7.646 -11.231 13.428 1.00 94.25 100 SER A N 1
ATOM 804 C CA . SER A 1 100 ? -8.543 -10.116 13.739 1.00 94.25 100 SER A CA 1
ATOM 805 C C . SER A 1 100 ? -9.403 -10.405 14.971 1.00 94.25 100 SER A C 1
ATOM 807 O O . SER A 1 100 ? -9.876 -11.531 15.137 1.00 94.25 100 SER A O 1
ATOM 809 N N . GLU A 1 101 ? -9.694 -9.373 15.757 1.00 94.88 101 GLU A N 1
ATOM 810 C CA . GLU A 1 101 ? -10.574 -9.456 16.924 1.00 94.88 101 GLU A CA 1
ATOM 811 C C . GLU A 1 101 ? -11.973 -8.942 16.586 1.00 94.88 101 GLU A C 1
ATOM 813 O O . GLU A 1 101 ? -12.114 -7.930 15.900 1.00 94.88 101 GLU A O 1
ATOM 818 N N . LYS A 1 102 ? -13.017 -9.627 17.068 1.00 95.19 102 LYS A N 1
ATOM 819 C CA . LYS A 1 102 ? -14.423 -9.239 16.860 1.00 95.19 102 LYS A CA 1
ATOM 820 C C . LYS A 1 102 ? -15.211 -9.385 18.158 1.00 95.19 102 LYS A C 1
ATOM 822 O O . LYS A 1 102 ? -15.276 -10.479 18.721 1.00 95.19 102 LYS A O 1
ATOM 827 N N . ARG A 1 103 ? -15.840 -8.302 18.625 1.00 95.62 103 ARG A N 1
ATOM 828 C CA . ARG A 1 103 ? -16.589 -8.266 19.892 1.00 95.62 103 ARG A CA 1
ATOM 829 C C . ARG A 1 103 ? -17.881 -7.472 19.774 1.00 95.62 103 ARG A C 1
ATOM 831 O O . ARG A 1 103 ? -17.930 -6.448 19.102 1.00 95.62 103 ARG A O 1
ATOM 838 N N . ALA A 1 104 ? -18.916 -7.945 20.461 1.00 96.62 104 ALA A N 1
ATOM 839 C CA . ALA A 1 104 ? -20.068 -7.116 20.783 1.00 96.62 104 ALA A CA 1
ATOM 840 C C . ALA A 1 104 ? -19.714 -6.254 22.002 1.00 96.62 104 ALA A C 1
ATOM 842 O O . ALA A 1 104 ? -19.151 -6.766 22.970 1.00 96.62 104 ALA A O 1
ATOM 843 N N . VAL A 1 105 ? -20.019 -4.963 21.940 1.00 97.00 105 VAL A N 1
ATOM 844 C CA . VAL A 1 105 ? -19.753 -3.994 23.007 1.00 97.00 105 VAL A CA 1
ATOM 845 C C . VAL A 1 105 ? -20.970 -3.099 23.219 1.00 97.00 105 VAL A C 1
ATOM 847 O O . VAL A 1 105 ? -21.784 -2.918 22.314 1.00 97.00 105 VAL A O 1
ATOM 850 N N . GLU A 1 106 ? -21.093 -2.541 24.416 1.00 97.81 106 GLU A N 1
ATOM 851 C CA . GLU A 1 106 ? -22.118 -1.561 24.770 1.00 97.81 106 GLU A CA 1
ATOM 852 C C . GLU A 1 106 ? -21.417 -0.233 25.070 1.00 97.81 106 GLU A C 1
ATOM 854 O O . GLU A 1 106 ? -20.442 -0.191 25.815 1.00 97.81 106 GLU A O 1
ATOM 859 N N . ILE A 1 107 ? -21.883 0.852 24.465 1.00 97.56 107 ILE A N 1
ATOM 860 C CA . ILE A 1 107 ? -21.468 2.211 24.810 1.00 97.56 107 ILE A CA 1
ATOM 861 C C . ILE A 1 107 ? -22.549 2.792 25.715 1.00 97.56 107 ILE A C 1
ATOM 863 O O . ILE A 1 107 ? -23.738 2.691 25.408 1.00 97.56 107 ILE A O 1
ATOM 867 N N . ARG A 1 108 ? -22.144 3.369 26.847 1.00 97.62 108 ARG A N 1
ATOM 868 C CA . ARG A 1 108 ? -23.044 3.900 27.878 1.00 97.62 108 ARG A CA 1
ATOM 869 C C . ARG A 1 108 ? -22.883 5.409 27.969 1.00 97.62 108 ARG A C 1
ATOM 871 O O . ARG A 1 108 ? -21.778 5.913 27.806 1.00 97.62 108 ARG A O 1
ATOM 878 N N . ALA A 1 109 ? -23.983 6.108 28.232 1.00 97.12 109 ALA A N 1
ATOM 879 C CA . ALA A 1 109 ? -23.953 7.553 28.430 1.00 97.12 109 ALA A CA 1
ATOM 880 C C . ALA A 1 109 ? -23.013 7.924 29.588 1.00 97.12 109 ALA A C 1
ATOM 882 O O . ALA A 1 109 ? -22.998 7.234 30.610 1.00 97.12 109 ALA A O 1
ATOM 883 N N . ASP A 1 110 ? -22.240 8.996 29.400 1.00 96.12 110 ASP A N 1
ATOM 884 C CA . ASP A 1 110 ? -21.314 9.572 30.386 1.00 96.12 110 ASP A CA 1
ATOM 885 C C . ASP A 1 110 ? -20.234 8.587 30.878 1.00 96.12 110 ASP A C 1
ATOM 887 O O . ASP A 1 110 ? -19.683 8.704 31.983 1.00 96.12 110 ASP A O 1
ATOM 891 N N . GLN A 1 111 ? -19.934 7.578 30.052 1.00 97.12 111 GLN A N 1
ATOM 892 C CA . GLN A 1 111 ? -18.914 6.574 30.314 1.00 97.12 111 GLN A CA 1
ATOM 893 C C . GLN A 1 111 ? -18.059 6.301 29.079 1.00 97.12 111 GLN A C 1
ATOM 895 O O . GLN A 1 111 ? -18.560 6.096 27.971 1.00 97.12 111 GLN A O 1
ATOM 900 N N . THR A 1 112 ? -16.759 6.164 29.318 1.00 98.12 112 THR A N 1
ATOM 901 C CA . THR A 1 112 ? -15.815 5.633 28.341 1.00 98.12 112 THR A CA 1
ATOM 902 C C . THR A 1 112 ? -15.705 4.126 28.536 1.00 98.12 112 THR A C 1
ATOM 904 O O . THR A 1 112 ? -15.355 3.654 29.624 1.00 98.12 112 THR A O 1
ATOM 907 N N . LEU A 1 113 ? -15.945 3.353 27.478 1.00 98.38 113 LEU A N 1
ATOM 908 C CA . LEU A 1 113 ? -15.525 1.957 27.426 1.00 98.38 113 LEU A CA 1
ATOM 909 C C . LEU A 1 113 ? -14.020 1.919 27.144 1.00 98.38 113 LEU A C 1
ATOM 911 O O . LEU A 1 113 ? -13.586 2.182 26.024 1.00 98.38 113 LEU A O 1
ATOM 915 N N . GLU A 1 114 ? -13.216 1.601 28.153 1.00 98.50 114 GLU A N 1
ATOM 916 C CA . GLU A 1 114 ? -11.784 1.378 27.980 1.00 98.50 114 GLU A CA 1
ATOM 917 C C . GLU A 1 114 ? -11.523 -0.075 27.611 1.00 98.50 114 GLU A C 1
ATOM 919 O O . GLU A 1 114 ? -11.997 -0.982 28.300 1.00 98.50 114 GLU A O 1
ATOM 924 N N . ILE A 1 115 ? -10.742 -0.296 26.553 1.00 98.19 115 ILE A N 1
ATOM 925 C CA . ILE A 1 115 ? -10.370 -1.631 26.095 1.00 98.19 115 ILE A CA 1
ATOM 926 C C . ILE A 1 115 ? -8.861 -1.798 25.941 1.00 98.19 115 ILE A C 1
ATOM 928 O O . ILE A 1 115 ? -8.122 -0.877 25.593 1.00 98.19 115 ILE A O 1
ATOM 932 N N . THR A 1 116 ? -8.408 -3.032 26.107 1.00 98.38 116 THR A N 1
ATOM 933 C CA . THR A 1 116 ? -7.098 -3.479 25.638 1.00 98.38 116 THR A CA 1
ATOM 934 C C . THR A 1 116 ? -7.285 -4.754 24.841 1.00 98.38 116 THR A C 1
ATOM 936 O O . THR A 1 116 ? -7.757 -5.760 25.375 1.00 98.38 116 THR A O 1
ATOM 939 N N . ALA A 1 117 ? -6.911 -4.703 23.565 1.00 97.69 117 ALA A N 1
ATOM 940 C CA . ALA A 1 117 ? -6.957 -5.838 22.659 1.00 97.69 117 ALA A CA 1
ATOM 941 C C . ALA A 1 117 ? -5.534 -6.301 22.350 1.00 97.69 117 ALA A C 1
ATOM 943 O O . ALA A 1 117 ? -4.680 -5.496 21.978 1.00 97.69 117 ALA A O 1
ATOM 944 N N . ARG A 1 118 ? -5.278 -7.602 22.488 1.00 97.50 118 ARG A N 1
ATOM 945 C CA . ARG A 1 118 ? -4.004 -8.202 22.087 1.00 97.50 118 ARG A CA 1
ATOM 946 C C . ARG A 1 118 ? -4.226 -9.090 20.877 1.00 97.50 118 ARG A C 1
ATOM 948 O O . ARG A 1 118 ? -4.952 -10.080 20.979 1.00 97.50 118 ARG A O 1
ATOM 955 N N . LEU A 1 119 ? -3.629 -8.724 19.746 1.00 96.19 119 LEU A N 1
ATOM 956 C CA . LEU A 1 119 ? -3.744 -9.499 18.514 1.00 96.19 119 LEU A CA 1
ATOM 957 C C . LEU A 1 119 ? -2.591 -10.494 18.415 1.00 96.19 119 LEU A C 1
ATOM 959 O O . LEU A 1 119 ? -1.427 -10.146 18.617 1.00 96.19 119 LEU A O 1
ATOM 963 N N . GLU A 1 120 ? -2.919 -11.739 18.090 1.00 93.12 120 GLU A N 1
ATOM 964 C CA . GLU A 1 120 ? -1.929 -12.781 17.842 1.00 93.12 120 GLU A CA 1
ATOM 965 C C . GLU A 1 120 ? -1.583 -12.848 16.349 1.00 93.12 120 GLU A C 1
ATOM 967 O O . GLU A 1 120 ? -2.497 -12.930 15.523 1.00 93.12 120 GLU A O 1
ATOM 972 N N . PRO A 1 121 ? -0.292 -12.890 15.976 1.00 90.56 121 PRO A N 1
ATOM 973 C CA . PRO A 1 121 ? 0.097 -13.297 14.632 1.00 90.56 121 PRO A CA 1
ATOM 974 C C . PRO A 1 121 ? -0.342 -14.744 14.390 1.00 90.56 121 PRO A C 1
ATOM 976 O O . PRO A 1 121 ? 0.021 -15.625 15.178 1.00 90.56 121 PRO A O 1
ATOM 979 N N . TRP A 1 122 ? -1.073 -15.022 13.308 1.00 85.44 122 TRP A N 1
ATOM 980 C CA . TRP A 1 122 ? -1.377 -16.419 12.946 1.00 85.44 122 TRP A CA 1
ATOM 981 C C . TRP A 1 122 ? -0.206 -17.066 12.200 1.00 85.44 122 TRP A C 1
ATOM 983 O O . TRP A 1 122 ? 0.043 -18.260 12.357 1.00 85.44 122 TRP A O 1
ATOM 993 N N . VAL A 1 123 ? 0.564 -16.258 11.467 1.00 86.00 123 VAL A N 1
ATOM 994 C CA . VAL A 1 123 ? 1.850 -16.616 10.866 1.00 86.00 123 VAL A CA 1
ATOM 995 C C . VAL A 1 123 ? 2.818 -15.444 11.025 1.00 86.00 123 VAL A C 1
ATOM 997 O O . VAL A 1 123 ? 2.437 -14.282 10.932 1.00 86.00 123 VAL A O 1
ATOM 1000 N N . ARG A 1 124 ? 4.095 -15.730 11.294 1.00 85.62 124 ARG A N 1
ATOM 1001 C CA . ARG A 1 124 ? 5.134 -14.702 11.461 1.00 85.62 124 ARG A CA 1
ATOM 1002 C C . ARG A 1 124 ? 5.932 -14.548 10.175 1.00 85.62 124 ARG A C 1
ATOM 1004 O O . ARG A 1 124 ? 7.111 -14.880 10.147 1.00 85.62 124 ARG A O 1
ATOM 1011 N N . LEU A 1 125 ? 5.272 -14.069 9.123 1.00 88.69 125 LEU A N 1
ATOM 1012 C CA . LEU A 1 125 ? 5.827 -14.012 7.766 1.00 88.69 125 LEU A CA 1
ATOM 1013 C C . LEU A 1 125 ? 7.189 -13.312 7.719 1.00 88.69 125 LEU A C 1
ATOM 1015 O O . LEU A 1 125 ? 8.149 -13.914 7.247 1.00 88.69 125 LEU A O 1
ATOM 1019 N N . ARG A 1 126 ? 7.334 -12.155 8.372 1.00 87.62 126 ARG A N 1
ATOM 1020 C CA . ARG A 1 126 ? 8.634 -11.471 8.497 1.00 87.62 126 ARG A CA 1
ATOM 1021 C C . ARG A 1 126 ? 9.746 -12.318 9.118 1.00 87.62 126 ARG A C 1
ATOM 1023 O O . ARG A 1 126 ? 10.887 -12.238 8.684 1.00 87.62 126 ARG A O 1
ATOM 1030 N N . GLN A 1 127 ? 9.438 -13.142 10.122 1.00 87.31 127 GLN A N 1
ATOM 1031 C CA . GLN A 1 127 ? 10.435 -14.030 10.746 1.00 87.31 127 GLN A CA 1
ATOM 1032 C C . GLN A 1 127 ? 10.815 -15.207 9.842 1.00 87.31 127 GLN A C 1
ATOM 1034 O O . GLN A 1 127 ? 11.860 -15.814 10.038 1.00 87.31 127 GLN A O 1
ATOM 1039 N N . LEU A 1 128 ? 9.965 -15.517 8.863 1.00 89.50 128 LEU A N 1
ATOM 1040 C CA . LEU A 1 128 ? 10.197 -16.512 7.822 1.00 89.50 128 LEU A CA 1
ATOM 1041 C C . LEU A 1 128 ? 10.828 -15.894 6.559 1.00 89.50 128 LEU A C 1
ATOM 1043 O O . LEU A 1 128 ? 10.863 -16.549 5.523 1.00 89.50 128 LEU A O 1
ATOM 1047 N N . GLY A 1 129 ? 11.279 -14.636 6.624 1.00 91.56 129 GLY A N 1
ATOM 1048 C CA . GLY A 1 129 ? 11.873 -13.922 5.491 1.00 91.56 129 GLY A CA 1
ATOM 1049 C C . GLY A 1 129 ? 10.860 -13.321 4.516 1.00 91.56 129 GLY A C 1
ATOM 1050 O O . GLY A 1 129 ? 11.253 -12.799 3.485 1.00 91.56 129 GLY A O 1
ATOM 1051 N N . TRP A 1 130 ? 9.560 -13.357 4.808 1.00 93.75 130 TRP A N 1
ATOM 1052 C CA . TRP A 1 130 ? 8.540 -12.780 3.932 1.00 93.75 130 TRP A CA 1
ATOM 1053 C C . TRP A 1 130 ? 8.224 -11.337 4.317 1.00 93.75 130 TRP A C 1
ATOM 1055 O O . TRP A 1 130 ? 7.828 -11.067 5.450 1.00 93.75 130 TRP A O 1
ATOM 1065 N N . VAL A 1 131 ? 8.340 -10.426 3.356 1.00 93.88 131 VAL A N 1
ATOM 1066 C CA . VAL A 1 131 ? 7.938 -9.019 3.483 1.00 93.88 131 VAL A CA 1
ATOM 1067 C C . VAL A 1 131 ? 6.814 -8.707 2.508 1.00 93.88 131 VAL A C 1
ATOM 1069 O O . VAL A 1 131 ? 6.762 -9.276 1.424 1.00 93.88 131 VAL A O 1
ATOM 1072 N N . ASN A 1 132 ? 5.910 -7.801 2.863 1.00 95.00 132 ASN A N 1
ATOM 1073 C CA . ASN A 1 132 ? 4.766 -7.443 2.034 1.00 95.00 132 ASN A CA 1
ATOM 1074 C C . ASN A 1 132 ? 4.710 -5.958 1.706 1.00 95.00 132 ASN A C 1
ATOM 1076 O O . ASN A 1 132 ? 4.985 -5.110 2.551 1.00 95.00 132 ASN A O 1
ATOM 1080 N N . GLY A 1 133 ? 4.294 -5.628 0.491 1.00 94.31 133 GLY A N 1
ATOM 1081 C CA . GLY A 1 133 ? 4.200 -4.232 0.097 1.00 94.31 133 GLY A CA 1
ATOM 1082 C C . GLY A 1 133 ? 3.377 -3.992 -1.147 1.00 94.31 133 GLY A C 1
ATOM 1083 O O . GLY A 1 133 ? 3.016 -4.924 -1.874 1.00 94.31 133 GLY A O 1
ATOM 1084 N N . ASP A 1 134 ? 3.098 -2.712 -1.365 1.00 92.19 134 ASP A N 1
ATOM 1085 C CA . ASP A 1 134 ? 2.515 -2.202 -2.598 1.00 92.19 134 ASP A CA 1
ATOM 1086 C C . ASP A 1 134 ? 3.614 -1.558 -3.436 1.00 92.19 134 ASP A C 1
ATOM 1088 O O . ASP A 1 134 ? 4.230 -0.557 -3.063 1.00 92.19 134 ASP A O 1
ATOM 1092 N N . GLY A 1 135 ? 3.887 -2.178 -4.572 1.00 93.00 135 GLY A N 1
ATOM 1093 C CA . GLY A 1 135 ? 4.939 -1.730 -5.453 1.00 93.00 135 GLY A CA 1
ATOM 1094 C C . GLY A 1 135 ? 4.552 -0.544 -6.333 1.00 93.00 135 GLY A C 1
ATOM 1095 O O . GLY A 1 135 ? 5.446 0.037 -6.934 1.00 93.00 135 GLY A O 1
ATOM 1096 N N . HIS A 1 136 ? 3.273 -0.161 -6.399 1.00 94.38 136 HIS A N 1
ATOM 1097 C CA . HIS A 1 136 ? 2.789 0.836 -7.352 1.00 94.38 136 HIS A CA 1
ATOM 1098 C C . HIS A 1 136 ? 1.879 1.883 -6.687 1.00 94.38 136 HIS A C 1
ATOM 1100 O O . HIS A 1 136 ? 0.666 1.916 -6.901 1.00 94.38 136 HIS A O 1
ATOM 1106 N N . ALA A 1 137 ? 2.483 2.761 -5.877 1.00 92.19 137 ALA A N 1
ATOM 1107 C CA . ALA A 1 137 ? 1.784 3.851 -5.196 1.00 92.19 137 ALA A CA 1
ATOM 1108 C C . ALA A 1 137 ? 2.133 5.232 -5.778 1.00 92.19 137 ALA A C 1
ATOM 1110 O O . ALA A 1 137 ? 3.302 5.569 -5.963 1.00 92.19 137 ALA A O 1
ATOM 1111 N N . HIS A 1 138 ? 1.130 6.078 -6.001 1.00 91.69 138 HIS A N 1
ATOM 1112 C CA . HIS A 1 138 ? 1.299 7.439 -6.515 1.00 91.69 138 HIS A CA 1
ATOM 1113 C C . HIS A 1 138 ? 1.150 8.493 -5.413 1.00 91.69 138 HIS A C 1
ATOM 1115 O O . HIS A 1 138 ? 0.053 8.774 -4.937 1.00 91.69 138 HIS A O 1
ATOM 1121 N N . LEU A 1 139 ? 2.236 9.149 -5.016 1.00 89.81 139 LEU A N 1
ATOM 1122 C CA . LEU A 1 139 ? 2.189 10.195 -3.988 1.00 89.81 139 LEU A CA 1
ATOM 1123 C C . LEU A 1 139 ? 2.238 11.573 -4.648 1.00 89.81 139 LEU A C 1
ATOM 1125 O O . LEU A 1 139 ? 3.262 12.256 -4.622 1.00 89.81 139 LEU A O 1
ATOM 1129 N N . TYR A 1 140 ? 1.138 11.949 -5.304 1.00 83.00 140 TYR A N 1
ATOM 1130 C CA . TYR A 1 140 ? 1.029 13.214 -6.028 1.00 83.00 140 TYR A CA 1
ATOM 1131 C C . TYR A 1 140 ? 1.012 14.413 -5.080 1.00 83.00 140 TYR A C 1
ATOM 1133 O O . TYR A 1 140 ? 0.159 14.506 -4.200 1.00 83.00 140 TYR A O 1
ATOM 1141 N N . THR A 1 141 ? 1.904 15.369 -5.320 1.00 76.44 141 THR A N 1
ATOM 1142 C CA . THR A 1 141 ? 1.830 16.717 -4.753 1.00 76.44 141 THR A CA 1
ATOM 1143 C C . THR A 1 141 ? 1.999 17.738 -5.869 1.00 76.44 141 THR A C 1
ATOM 1145 O O . THR A 1 141 ? 2.644 17.455 -6.884 1.00 76.44 141 THR A O 1
ATOM 1148 N N . ASP A 1 142 ? 1.437 18.933 -5.684 1.00 58.59 142 ASP A N 1
ATOM 1149 C CA . ASP A 1 142 ? 1.592 20.067 -6.602 1.00 58.59 142 ASP A CA 1
ATOM 1150 C C . ASP A 1 142 ? 2.985 20.712 -6.448 1.00 58.59 142 ASP A C 1
ATOM 1152 O O . ASP A 1 142 ? 3.126 21.912 -6.239 1.00 58.59 142 ASP A O 1
ATOM 1156 N N . VAL A 1 143 ? 4.033 19.886 -6.579 1.00 63.66 143 VAL A N 1
ATOM 1157 C CA . VAL A 1 143 ? 5.475 20.201 -6.531 1.00 63.66 143 VAL A CA 1
ATOM 1158 C C . VAL A 1 143 ? 6.061 20.384 -5.124 1.00 63.66 143 VAL A C 1
ATOM 1160 O O . VAL A 1 143 ? 7.252 20.146 -4.936 1.00 63.66 143 VAL A O 1
ATOM 1163 N N . GLU A 1 144 ? 5.266 20.727 -4.111 1.00 84.88 144 GLU A N 1
ATOM 1164 C CA . GLU A 1 144 ? 5.783 20.884 -2.744 1.00 84.88 144 GLU A CA 1
ATOM 1165 C C . GLU A 1 144 ? 5.923 19.555 -1.989 1.00 84.88 144 GLU A C 1
ATOM 1167 O O . GLU A 1 144 ? 5.134 18.618 -2.161 1.00 84.88 144 GLU A O 1
ATOM 1172 N N . LYS A 1 145 ? 6.938 19.493 -1.119 1.00 93.00 145 LYS A N 1
ATOM 1173 C CA . LYS A 1 145 ? 7.163 18.370 -0.204 1.00 93.00 145 LYS A CA 1
ATOM 1174 C C . LYS A 1 145 ? 6.009 18.269 0.787 1.00 93.00 145 LYS A C 1
ATOM 1176 O O . LYS A 1 145 ? 5.657 19.264 1.416 1.00 93.00 145 LYS A O 1
ATOM 1181 N N . ASN A 1 146 ? 5.438 17.078 0.956 1.00 92.06 146 ASN A N 1
ATOM 1182 C CA . ASN A 1 146 ? 4.285 16.881 1.838 1.00 92.06 146 ASN A CA 1
ATOM 1183 C C . ASN A 1 146 ? 4.555 15.829 2.921 1.00 92.06 146 ASN A C 1
ATOM 1185 O O . ASN A 1 146 ? 4.206 14.656 2.794 1.00 92.06 146 ASN A O 1
ATOM 1189 N N . GLU A 1 147 ? 5.150 16.276 4.023 1.00 93.56 147 GLU A N 1
ATOM 1190 C CA . GLU A 1 147 ? 5.458 15.428 5.179 1.00 93.56 147 GLU A CA 1
ATOM 1191 C C . GLU A 1 147 ? 4.194 14.884 5.857 1.00 93.56 147 GLU A C 1
ATOM 1193 O O . GLU A 1 147 ? 4.147 13.713 6.224 1.00 93.56 147 GLU A O 1
ATOM 1198 N N . GLN A 1 148 ? 3.126 15.684 5.946 1.00 92.81 148 GLN A N 1
ATOM 1199 C CA . GLN A 1 148 ? 1.863 15.250 6.550 1.00 92.81 148 GLN A CA 1
ATOM 1200 C C . GLN A 1 148 ? 1.226 14.084 5.779 1.00 92.81 148 GLN A C 1
ATOM 1202 O O . GLN A 1 148 ? 0.656 13.167 6.380 1.00 92.81 148 GLN A O 1
ATOM 1207 N N . MET A 1 149 ? 1.325 14.101 4.448 1.00 93.00 149 MET A N 1
ATOM 1208 C CA . MET A 1 149 ? 0.928 12.980 3.603 1.00 93.00 149 MET A CA 1
ATOM 1209 C C . MET A 1 149 ? 1.738 11.736 3.955 1.00 93.00 149 MET A C 1
ATOM 1211 O O . MET A 1 149 ? 1.142 10.691 4.201 1.00 93.00 149 MET A O 1
ATOM 1215 N N . LEU A 1 150 ? 3.067 11.844 4.025 1.00 95.12 150 LEU A N 1
ATOM 1216 C CA . LEU A 1 150 ? 3.935 10.714 4.356 1.00 95.12 150 LEU A CA 1
ATOM 1217 C C . LEU A 1 150 ? 3.641 10.152 5.753 1.00 95.12 150 LEU A C 1
ATOM 1219 O O . LEU A 1 150 ? 3.505 8.936 5.888 1.00 95.12 150 LEU A O 1
ATOM 1223 N N . THR A 1 151 ? 3.425 11.006 6.760 1.00 95.75 151 THR A N 1
ATOM 1224 C CA . THR A 1 151 ? 2.970 10.591 8.099 1.00 95.75 151 THR A CA 1
ATOM 1225 C C . THR A 1 151 ? 1.655 9.817 8.029 1.00 95.75 151 THR A C 1
ATOM 1227 O O . THR A 1 151 ? 1.527 8.746 8.619 1.00 95.75 151 THR A O 1
ATOM 1230 N N . THR A 1 152 ? 0.680 10.326 7.275 1.00 94.56 152 THR A N 1
ATOM 1231 C CA . THR A 1 152 ? -0.645 9.700 7.154 1.00 94.56 152 THR A CA 1
ATOM 1232 C C . THR A 1 152 ? -0.560 8.352 6.435 1.00 94.56 152 THR A C 1
ATOM 1234 O O . THR A 1 152 ? -1.123 7.359 6.896 1.00 94.56 152 THR A O 1
ATOM 1237 N N . VAL A 1 153 ? 0.176 8.287 5.323 1.00 94.94 153 VAL A N 1
ATOM 1238 C CA . VAL A 1 153 ? 0.398 7.056 4.551 1.00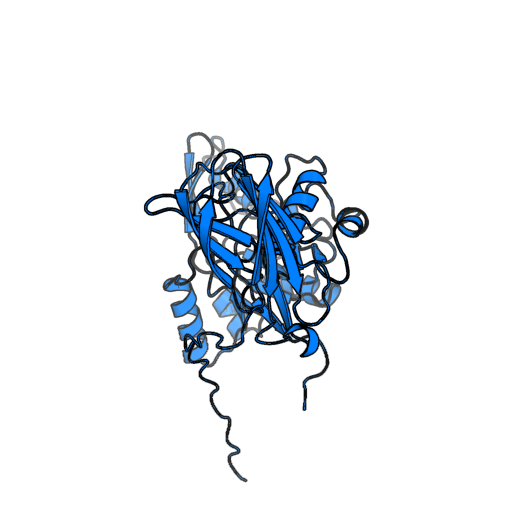 94.94 153 VAL A CA 1
ATOM 1239 C C . VAL A 1 153 ? 1.102 6.006 5.406 1.00 94.94 153 VAL A C 1
ATOM 1241 O O . VAL A 1 153 ? 0.649 4.861 5.454 1.00 94.94 153 VAL A O 1
ATOM 1244 N N . ARG A 1 154 ? 2.154 6.399 6.133 1.00 96.56 154 ARG A N 1
ATOM 1245 C CA . ARG A 1 154 ? 2.862 5.533 7.079 1.00 96.56 154 ARG A CA 1
ATOM 1246 C C . ARG A 1 154 ? 1.915 4.981 8.141 1.00 96.56 154 ARG A C 1
ATOM 1248 O O . ARG A 1 154 ? 1.851 3.765 8.304 1.00 96.56 154 ARG A O 1
ATOM 1255 N N . GLN A 1 155 ? 1.144 5.837 8.813 1.00 96.62 155 GLN A N 1
ATOM 1256 C CA . GLN A 1 155 ? 0.192 5.420 9.847 1.00 96.62 155 GLN A CA 1
ATOM 1257 C C . GLN A 1 155 ? -0.796 4.373 9.309 1.00 96.62 155 GLN A C 1
ATOM 1259 O O . GLN A 1 155 ? -1.014 3.335 9.937 1.00 96.62 155 GLN A O 1
ATOM 1264 N N . ILE A 1 156 ? -1.354 4.606 8.119 1.00 95.81 156 ILE A N 1
ATOM 1265 C CA . ILE A 1 156 ? -2.291 3.685 7.465 1.00 95.81 156 ILE A CA 1
ATOM 1266 C C . ILE A 1 156 ? -1.616 2.353 7.118 1.00 95.81 156 ILE A C 1
ATOM 1268 O O . ILE A 1 156 ? -2.197 1.294 7.361 1.00 95.81 156 ILE A O 1
ATOM 1272 N N . CYS A 1 157 ? -0.411 2.389 6.547 1.00 96.31 157 CYS A N 1
ATOM 1273 C CA . CYS A 1 157 ? 0.338 1.191 6.171 1.00 96.31 157 CYS A CA 1
ATOM 1274 C C . CYS A 1 157 ? 0.691 0.352 7.404 1.00 96.31 157 CYS A C 1
ATOM 1276 O O . CYS A 1 157 ? 0.389 -0.843 7.445 1.00 96.31 157 CYS A O 1
ATOM 1278 N N . ARG A 1 158 ? 1.222 0.992 8.453 1.00 96.69 158 ARG A N 1
ATOM 1279 C CA . ARG A 1 158 ? 1.531 0.367 9.746 1.00 96.69 158 ARG A CA 1
ATOM 1280 C C . ARG A 1 158 ? 0.294 -0.278 10.365 1.00 96.69 158 ARG A C 1
ATOM 1282 O O . ARG A 1 158 ? 0.354 -1.431 10.778 1.00 96.69 158 ARG A O 1
ATOM 1289 N N . ALA A 1 159 ? -0.840 0.421 10.363 1.00 96.75 159 ALA A N 1
ATOM 1290 C CA . ALA A 1 159 ? -2.103 -0.089 10.890 1.00 96.75 159 ALA A CA 1
ATOM 1291 C C . ALA A 1 159 ? -2.680 -1.281 10.105 1.00 96.75 159 ALA A C 1
ATOM 1293 O O . ALA A 1 159 ? -3.543 -2.009 10.600 1.00 96.75 159 ALA A O 1
ATOM 1294 N N . GLN A 1 160 ? -2.214 -1.492 8.876 1.00 95.12 160 GLN A N 1
ATOM 1295 C CA . GLN A 1 160 ? -2.635 -2.584 8.002 1.00 95.12 160 GLN A CA 1
ATOM 1296 C C . GLN A 1 160 ? -1.564 -3.661 7.803 1.00 95.12 160 GLN A C 1
ATOM 1298 O O . GLN A 1 160 ? -1.754 -4.547 6.960 1.00 95.12 160 GLN A O 1
ATOM 1303 N N . GLY A 1 161 ? -0.468 -3.600 8.566 1.00 94.81 161 GLY A N 1
ATOM 1304 C CA . GLY A 1 161 ? 0.641 -4.548 8.475 1.00 94.81 161 GLY A CA 1
ATOM 1305 C C . GLY A 1 161 ? 1.331 -4.541 7.109 1.00 94.81 161 GLY A C 1
ATOM 1306 O O . GLY A 1 161 ? 1.706 -5.600 6.625 1.00 94.81 161 GLY A O 1
ATOM 1307 N N . VAL A 1 162 ? 1.403 -3.386 6.441 1.00 95.69 162 VAL A N 1
ATOM 1308 C CA . VAL A 1 162 ? 2.145 -3.214 5.181 1.00 95.69 162 VAL A CA 1
ATOM 1309 C C . VAL A 1 162 ? 3.595 -2.873 5.511 1.00 95.69 162 VAL A C 1
ATOM 1311 O O . VAL A 1 162 ? 3.841 -1.948 6.286 1.00 95.69 162 VAL A O 1
ATOM 1314 N N . ASP A 1 163 ? 4.547 -3.602 4.928 1.00 95.81 163 ASP A N 1
ATOM 1315 C CA . ASP A 1 163 ? 5.971 -3.461 5.254 1.00 95.81 163 ASP A CA 1
ATOM 1316 C C . ASP A 1 163 ? 6.662 -2.391 4.423 1.00 95.81 163 ASP A C 1
ATOM 1318 O O . ASP A 1 163 ? 7.595 -1.753 4.903 1.00 95.81 163 ASP A O 1
ATOM 1322 N N . PHE A 1 164 ? 6.209 -2.173 3.192 1.00 96.12 164 PHE A N 1
ATOM 1323 C CA . PHE A 1 164 ? 6.717 -1.090 2.367 1.00 96.12 164 PHE A CA 1
ATOM 1324 C C . PHE A 1 164 ? 5.709 -0.620 1.323 1.00 96.12 164 PHE A C 1
ATOM 1326 O O . PHE A 1 164 ? 4.782 -1.347 0.954 1.00 96.12 164 PHE A O 1
ATOM 1333 N N . ILE A 1 165 ? 5.949 0.578 0.799 1.00 95.12 165 ILE A N 1
ATOM 1334 C CA . ILE A 1 165 ? 5.401 1.001 -0.492 1.00 95.12 165 ILE A CA 1
ATOM 1335 C C . ILE A 1 165 ? 6.517 1.546 -1.389 1.00 95.12 165 ILE A C 1
ATOM 1337 O O . IL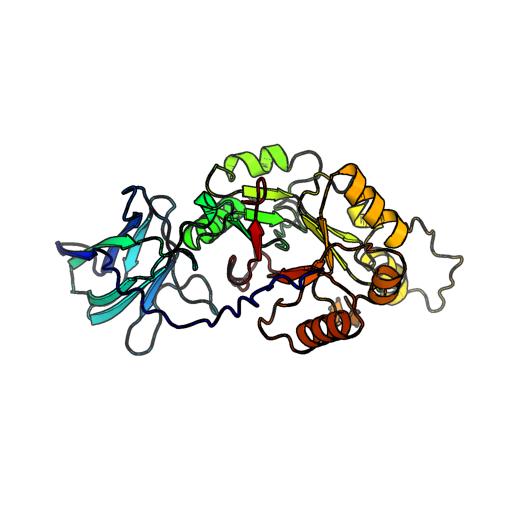E A 1 165 ? 7.490 2.110 -0.889 1.00 95.12 165 ILE A O 1
ATOM 1341 N N . SER A 1 166 ? 6.372 1.386 -2.703 1.00 94.38 166 SER A N 1
ATOM 1342 C CA . SER A 1 166 ? 7.244 2.001 -3.711 1.00 94.38 166 SER A CA 1
ATOM 1343 C C . SER A 1 166 ? 6.503 3.151 -4.400 1.00 94.38 166 SER A C 1
ATOM 1345 O O . SER A 1 166 ? 5.387 2.976 -4.904 1.00 94.38 166 SER A O 1
ATOM 1347 N N . THR A 1 167 ? 7.089 4.350 -4.384 1.00 92.56 167 THR A N 1
ATOM 1348 C CA . THR A 1 167 ? 6.450 5.583 -4.862 1.00 92.56 167 THR A CA 1
ATOM 1349 C C . THR A 1 167 ? 6.770 5.814 -6.341 1.00 92.56 167 THR A C 1
ATOM 1351 O O . THR A 1 167 ? 7.906 6.080 -6.709 1.00 92.56 167 THR A O 1
ATOM 1354 N N . ASN A 1 168 ? 5.779 5.703 -7.226 1.00 90.88 168 ASN A N 1
ATOM 1355 C CA . ASN A 1 168 ? 6.005 5.613 -8.676 1.00 90.88 168 ASN A CA 1
ATOM 1356 C C . ASN A 1 168 ? 5.726 6.903 -9.455 1.00 90.88 168 ASN A C 1
ATOM 1358 O O . ASN A 1 168 ? 6.049 6.996 -10.638 1.00 90.88 168 ASN A O 1
ATOM 1362 N N . GLN A 1 169 ? 5.171 7.926 -8.813 1.00 87.19 169 GLN A N 1
ATOM 1363 C CA . GLN A 1 169 ? 5.075 9.261 -9.393 1.00 87.19 169 GLN A CA 1
ATOM 1364 C C . GLN A 1 169 ? 4.787 10.302 -8.314 1.00 87.19 169 GLN A C 1
ATOM 1366 O O . GLN A 1 169 ? 4.192 9.993 -7.278 1.00 87.19 169 GLN A O 1
ATOM 1371 N N . GLY A 1 170 ? 5.218 11.542 -8.562 1.00 85.38 170 GLY A N 1
ATOM 1372 C CA . GLY A 1 170 ? 5.011 12.689 -7.674 1.00 85.38 170 GLY A CA 1
ATOM 1373 C C . GLY A 1 170 ? 5.921 12.679 -6.448 1.00 85.38 170 GLY A C 1
ATOM 1374 O O . GLY A 1 170 ? 6.261 13.746 -5.955 1.00 85.38 170 GLY A O 1
ATOM 1375 N N . TRP A 1 171 ? 6.343 11.491 -6.000 1.00 92.12 171 TRP A N 1
ATOM 1376 C CA . TRP A 1 171 ? 7.317 11.230 -4.938 1.00 92.12 171 TRP A CA 1
ATOM 1377 C C . TRP A 1 171 ? 7.106 12.065 -3.673 1.00 92.12 171 TRP A C 1
ATOM 1379 O O . TRP A 1 171 ? 8.065 12.305 -2.953 1.00 92.12 171 TRP A O 1
ATOM 1389 N N . ALA A 1 172 ? 5.873 12.491 -3.386 1.00 92.25 172 ALA A N 1
ATOM 1390 C CA . ALA A 1 172 ? 5.527 13.432 -2.323 1.00 92.25 172 ALA A CA 1
ATOM 1391 C C . ALA A 1 172 ? 6.280 14.778 -2.385 1.00 92.25 172 ALA A C 1
ATOM 1393 O O . ALA A 1 172 ? 6.510 15.387 -1.344 1.00 92.25 172 ALA A O 1
ATOM 1394 N N . GLY A 1 173 ? 6.675 15.227 -3.581 1.00 91.75 173 GLY A N 1
ATOM 1395 C CA . GLY A 1 173 ? 7.402 16.478 -3.832 1.00 91.75 173 GLY A CA 1
ATOM 1396 C C . GLY A 1 173 ? 8.927 16.350 -3.800 1.00 91.75 173 GLY A C 1
ATOM 1397 O O . GLY A 1 173 ? 9.625 17.345 -3.987 1.00 91.75 173 GLY A O 1
ATOM 1398 N N . TYR A 1 174 ? 9.454 15.148 -3.563 1.00 93.56 174 TYR A N 1
ATOM 1399 C CA . TYR A 1 174 ? 10.889 14.874 -3.636 1.00 93.56 174 TYR A CA 1
ATOM 1400 C C . TYR A 1 174 ? 11.333 14.551 -5.071 1.00 93.56 174 TYR A C 1
ATOM 1402 O O . TYR A 1 174 ? 10.525 14.359 -5.979 1.00 93.56 174 TYR A O 1
ATOM 1410 N N . SER A 1 175 ? 12.643 14.509 -5.272 1.00 91.94 175 SER A N 1
ATOM 1411 C CA . SER A 1 175 ? 13.323 14.291 -6.546 1.00 91.94 175 SER A CA 1
ATOM 1412 C C . SER A 1 175 ? 14.314 13.129 -6.455 1.00 91.94 175 SER A C 1
ATOM 1414 O O . SER A 1 175 ? 14.549 12.581 -5.378 1.00 91.94 175 SER A O 1
ATOM 1416 N N . ASP A 1 176 ? 14.938 12.789 -7.583 1.00 91.81 176 ASP A N 1
ATOM 1417 C CA . ASP A 1 176 ? 16.038 11.820 -7.658 1.00 91.81 176 ASP A CA 1
ATOM 1418 C C . ASP A 1 176 ? 17.162 12.100 -6.643 1.00 91.81 176 ASP A C 1
ATOM 1420 O O . ASP A 1 176 ? 17.763 11.158 -6.135 1.00 91.81 176 ASP A O 1
ATOM 1424 N N . ASP A 1 177 ? 17.423 13.373 -6.334 1.00 93.38 177 ASP A N 1
ATOM 1425 C CA . ASP A 1 177 ? 18.580 13.788 -5.535 1.00 93.38 177 ASP A CA 1
ATOM 1426 C C . ASP A 1 177 ? 18.303 13.815 -4.023 1.00 93.38 177 ASP A C 1
ATOM 1428 O O . ASP A 1 177 ? 19.237 13.793 -3.220 1.00 93.38 177 ASP A O 1
ATOM 1432 N N . ASP A 1 178 ? 17.035 13.898 -3.606 1.00 95.00 178 ASP A N 1
ATOM 1433 C CA . ASP A 1 178 ? 16.675 14.184 -2.211 1.00 95.00 178 ASP A CA 1
ATOM 1434 C C . ASP A 1 178 ? 15.570 13.298 -1.618 1.00 95.00 178 ASP A C 1
ATOM 1436 O O . ASP A 1 178 ? 15.219 13.467 -0.447 1.00 95.00 178 ASP A O 1
ATOM 1440 N N . TRP A 1 179 ? 15.057 12.310 -2.358 1.00 95.00 179 TRP A N 1
ATOM 1441 C CA . TRP A 1 179 ? 14.054 11.381 -1.826 1.00 95.00 179 TRP A CA 1
ATOM 1442 C C . TRP A 1 179 ? 14.569 10.572 -0.631 1.00 95.00 179 TRP A C 1
ATOM 1444 O O . TRP A 1 179 ? 13.812 10.325 0.302 1.00 95.00 179 TRP A O 1
ATOM 1454 N N . GLN A 1 180 ? 15.848 10.183 -0.614 1.00 95.88 180 GLN A N 1
ATOM 1455 C CA . GLN A 1 180 ? 16.406 9.327 0.443 1.00 95.88 180 GLN A CA 1
ATOM 1456 C C . GLN A 1 180 ? 16.353 10.017 1.807 1.00 95.88 180 GLN A C 1
ATOM 1458 O O . GLN A 1 180 ? 15.853 9.453 2.781 1.00 95.88 180 GLN A O 1
ATOM 1463 N N . SER A 1 181 ? 16.840 11.259 1.873 1.00 96.81 181 SER A N 1
ATOM 1464 C CA . SER A 1 181 ? 16.784 12.067 3.092 1.00 96.81 181 SER A CA 1
ATOM 1465 C C . SER A 1 181 ? 15.352 12.480 3.424 1.00 96.81 181 SER A C 1
ATOM 1467 O O . SER A 1 181 ? 15.001 12.547 4.598 1.00 96.81 181 SER A O 1
ATOM 1469 N N . GLY A 1 182 ? 14.515 12.690 2.405 1.00 95.94 182 GLY A N 1
ATOM 1470 C CA . GLY A 1 182 ? 13.091 12.965 2.556 1.00 95.94 182 GLY A CA 1
ATOM 1471 C C . GLY A 1 182 ? 12.282 11.828 3.171 1.00 95.94 182 GLY A C 1
ATOM 1472 O O . GLY A 1 182 ? 11.394 12.069 3.981 1.00 95.94 182 GLY A O 1
ATOM 1473 N N . TYR A 1 183 ? 12.582 10.586 2.798 1.00 97.31 183 TYR A N 1
ATOM 1474 C CA . TYR A 1 183 ? 11.834 9.399 3.219 1.00 97.31 183 TYR A CA 1
ATOM 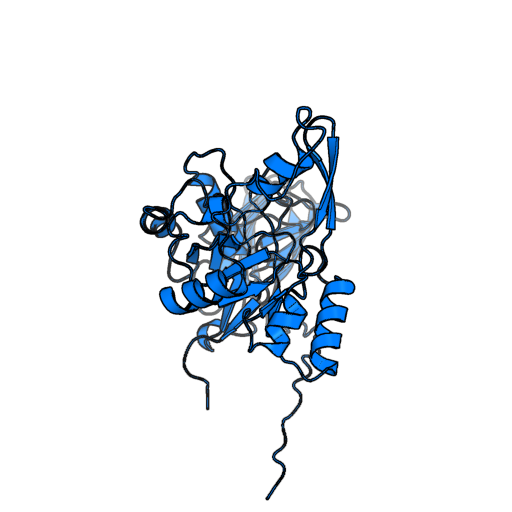1475 C C . TYR A 1 183 ? 12.362 8.786 4.516 1.00 97.31 183 TYR A C 1
ATOM 1477 O O . TYR A 1 183 ? 11.611 8.089 5.206 1.00 97.31 183 TYR A O 1
ATOM 1485 N N . ALA A 1 184 ? 13.619 9.055 4.879 1.00 97.69 184 ALA A N 1
ATOM 1486 C CA . ALA A 1 184 ? 14.247 8.523 6.086 1.00 97.69 184 ALA A CA 1
ATOM 1487 C C . ALA A 1 184 ? 13.453 8.791 7.386 1.00 97.69 184 ALA A C 1
ATOM 1489 O O . ALA A 1 184 ? 13.304 7.850 8.162 1.00 97.69 184 ALA A O 1
ATOM 1490 N N . PRO A 1 185 ? 12.866 9.984 7.635 1.00 97.75 185 PRO A N 1
ATOM 1491 C CA . PRO A 1 185 ? 12.064 10.235 8.839 1.00 97.75 185 PRO A CA 1
ATOM 1492 C C . PRO A 1 185 ? 10.788 9.389 8.940 1.00 97.75 185 PRO A C 1
ATOM 1494 O O . PRO A 1 185 ? 10.228 9.243 10.023 1.00 97.75 185 PRO A O 1
ATOM 1497 N N . PHE A 1 186 ? 10.318 8.841 7.818 1.00 97.50 186 PHE A N 1
ATOM 1498 C CA . PHE A 1 186 ? 9.084 8.059 7.729 1.00 97.50 186 PHE A CA 1
ATOM 1499 C C . PHE A 1 186 ? 9.353 6.562 7.539 1.00 97.50 186 PHE A C 1
ATOM 1501 O O . PHE A 1 186 ? 8.411 5.779 7.401 1.00 97.50 186 PHE A O 1
ATOM 1508 N N . SER A 1 187 ? 10.621 6.153 7.549 1.00 97.62 187 SER A N 1
ATOM 1509 C CA . SER A 1 187 ? 11.042 4.772 7.330 1.00 97.62 187 SER A CA 1
ATOM 1510 C C . SER A 1 187 ? 11.781 4.229 8.551 1.00 97.62 187 SER A C 1
ATOM 1512 O O . SER A 1 187 ? 12.593 4.913 9.165 1.00 97.62 187 SER A O 1
ATOM 1514 N N . ASP A 1 188 ? 11.507 2.983 8.917 1.00 95.62 188 ASP A N 1
ATOM 1515 C CA . ASP A 1 188 ? 12.114 2.291 10.054 1.00 95.62 188 ASP A CA 1
ATOM 1516 C C . ASP A 1 188 ? 12.114 0.766 9.840 1.00 95.62 188 ASP A C 1
ATOM 1518 O O . ASP A 1 188 ? 11.786 0.259 8.768 1.00 95.62 188 ASP A O 1
ATOM 1522 N N . ALA A 1 189 ? 12.465 -0.015 10.865 1.00 92.62 189 ALA A N 1
ATOM 1523 C CA . ALA A 1 189 ? 12.474 -1.485 10.789 1.00 92.62 189 ALA A CA 1
ATOM 1524 C C . ALA A 1 189 ? 11.094 -2.107 10.473 1.00 92.62 189 ALA A C 1
ATOM 1526 O O . ALA A 1 189 ? 10.949 -3.314 10.271 1.00 92.62 189 ALA A O 1
ATOM 1527 N N . HIS A 1 190 ? 10.055 -1.289 10.469 1.00 92.25 190 HIS A N 1
ATOM 1528 C CA . HIS A 1 190 ? 8.664 -1.657 10.570 1.00 92.25 190 HIS A CA 1
ATOM 1529 C C . HIS A 1 190 ? 7.855 -1.207 9.356 1.00 92.25 190 HIS A C 1
ATOM 1531 O O . HIS A 1 190 ? 6.857 -1.852 9.044 1.00 92.25 190 HIS A O 1
ATOM 1537 N N . PHE A 1 191 ? 8.293 -0.161 8.666 1.00 96.69 191 PHE A N 1
ATOM 1538 C CA . PHE A 1 191 ? 7.754 0.299 7.400 1.00 96.69 191 PHE A CA 1
ATOM 1539 C C . PHE A 1 191 ? 8.835 1.036 6.608 1.00 96.69 191 PHE A C 1
ATOM 1541 O O . PHE A 1 191 ? 9.587 1.819 7.181 1.00 96.69 191 PHE A O 1
ATOM 1548 N N . GLN A 1 192 ? 8.896 0.810 5.300 1.00 97.00 192 GLN A N 1
ATOM 1549 C CA . GLN A 1 192 ? 9.853 1.459 4.406 1.00 97.00 192 GLN A CA 1
ATOM 1550 C C . GLN A 1 192 ? 9.135 2.186 3.267 1.00 97.00 192 GLN A C 1
ATOM 1552 O O . GLN A 1 192 ? 8.216 1.650 2.645 1.00 97.00 192 GLN A O 1
ATOM 1557 N N . LEU A 1 193 ? 9.585 3.401 2.967 1.00 96.50 193 LEU A N 1
ATOM 1558 C CA . LEU A 1 193 ? 9.245 4.091 1.728 1.00 96.50 193 LEU A CA 1
ATOM 1559 C C . LEU A 1 193 ? 10.379 3.894 0.730 1.00 96.50 193 LEU A C 1
ATOM 1561 O O . LEU A 1 193 ? 11.512 4.309 0.976 1.00 96.50 193 LEU A O 1
ATOM 1565 N N . TYR A 1 194 ? 10.064 3.298 -0.413 1.00 95.38 194 TYR A N 1
ATOM 1566 C CA . TYR A 1 194 ? 11.004 3.153 -1.513 1.00 95.38 194 TYR A CA 1
ATOM 1567 C C . TYR A 1 194 ? 10.687 4.114 -2.640 1.00 95.38 194 TYR A C 1
ATOM 1569 O O . TYR A 1 194 ? 9.531 4.446 -2.901 1.00 95.38 194 TYR A O 1
ATOM 1577 N N . TYR A 1 195 ? 11.743 4.527 -3.326 1.00 95.00 195 TYR A N 1
ATOM 1578 C CA . TYR A 1 195 ? 11.628 5.219 -4.590 1.00 95.00 195 TYR A CA 1
ATOM 1579 C C . TYR A 1 195 ? 11.307 4.217 -5.699 1.00 95.00 195 TYR A C 1
ATOM 1581 O O . TYR A 1 195 ? 11.905 3.144 -5.799 1.00 95.00 195 TYR A O 1
ATOM 1589 N N . GLY A 1 196 ? 10.347 4.585 -6.530 1.00 94.06 196 GLY A N 1
ATOM 1590 C CA . GLY A 1 196 ? 9.991 3.883 -7.747 1.00 94.06 196 GLY A CA 1
ATOM 1591 C C . GLY A 1 196 ? 9.775 4.878 -8.875 1.00 94.06 196 GLY A C 1
ATOM 1592 O O . GLY A 1 196 ? 10.012 6.082 -8.756 1.00 94.06 196 GLY A O 1
ATOM 1593 N N . ALA A 1 197 ? 9.298 4.373 -9.996 1.00 93.38 197 ALA A N 1
ATOM 1594 C CA . ALA A 1 197 ? 8.788 5.204 -11.068 1.00 93.38 197 ALA A CA 1
ATOM 1595 C C . ALA A 1 197 ? 7.833 4.359 -11.896 1.00 93.38 197 ALA A C 1
ATOM 1597 O O . ALA A 1 197 ? 8.131 3.209 -12.181 1.00 93.38 197 ALA A O 1
ATOM 1598 N N . GLU A 1 198 ? 6.727 4.923 -12.345 1.00 93.12 198 GLU A N 1
ATOM 1599 C CA . GLU A 1 198 ? 5.980 4.338 -13.442 1.00 93.12 198 GLU A CA 1
ATOM 1600 C C . GLU A 1 198 ? 6.565 4.953 -14.721 1.00 93.12 198 GLU A C 1
ATOM 1602 O O . GLU A 1 198 ? 6.144 6.015 -15.171 1.00 93.12 198 GLU A O 1
ATOM 1607 N N . MET A 1 199 ? 7.647 4.361 -15.227 1.00 90.12 199 MET A N 1
ATOM 1608 C CA . MET A 1 199 ? 8.302 4.721 -16.482 1.00 90.12 199 MET A CA 1
ATOM 1609 C C . MET A 1 199 ? 9.052 3.508 -17.059 1.00 90.12 199 MET A C 1
ATOM 1611 O O . MET A 1 199 ? 9.575 2.706 -16.291 1.00 90.12 199 MET A O 1
ATOM 1615 N N . PRO A 1 200 ? 9.252 3.398 -18.377 1.00 88.94 200 PRO A N 1
ATOM 1616 C CA . PRO A 1 200 ? 8.602 4.192 -19.412 1.00 88.94 200 PRO A CA 1
ATOM 1617 C C . PRO A 1 200 ? 7.079 4.009 -19.391 1.00 88.94 200 PRO A C 1
ATOM 1619 O O . PRO A 1 200 ? 6.578 2.965 -18.972 1.00 88.94 200 PRO A O 1
ATOM 1622 N N . LYS A 1 201 ? 6.353 5.034 -19.838 1.00 85.19 201 LYS A N 1
ATOM 1623 C CA . LYS A 1 201 ? 4.920 4.959 -20.136 1.00 85.19 201 LYS A CA 1
ATOM 1624 C C . LYS A 1 201 ? 4.732 5.255 -21.605 1.00 85.19 201 LYS A C 1
ATOM 1626 O O . LYS A 1 201 ? 4.645 6.419 -21.981 1.00 85.19 201 LYS A O 1
ATOM 1631 N N . TYR A 1 202 ? 4.695 4.224 -22.432 1.00 78.25 202 TYR A N 1
ATOM 1632 C CA . TYR A 1 202 ? 4.440 4.380 -23.857 1.00 78.25 202 TYR A CA 1
ATOM 1633 C C . TYR A 1 202 ? 3.131 3.689 -24.241 1.00 78.25 202 TYR A C 1
ATOM 1635 O O . TYR A 1 202 ? 2.589 2.871 -23.501 1.00 78.25 202 TYR A O 1
ATOM 1643 N N . ARG A 1 203 ? 2.676 3.909 -25.476 1.00 73.25 203 ARG A N 1
ATOM 1644 C CA . ARG A 1 203 ? 1.602 3.129 -26.115 1.00 73.25 203 ARG A CA 1
ATOM 1645 C C . ARG A 1 203 ? 1.865 1.618 -26.144 1.00 73.25 203 ARG A C 1
ATOM 1647 O O . ARG A 1 203 ? 0.965 0.850 -26.467 1.00 73.25 203 ARG A O 1
ATOM 1654 N N . THR A 1 204 ? 3.111 1.200 -25.907 1.00 76.12 204 THR A N 1
ATOM 1655 C CA . THR A 1 204 ? 3.545 -0.203 -25.847 1.00 76.12 204 THR A CA 1
ATOM 1656 C C . THR A 1 204 ? 3.385 -0.830 -24.467 1.00 76.12 204 THR A C 1
ATOM 1658 O O . THR A 1 204 ? 3.644 -2.026 -24.316 1.00 76.12 204 THR A O 1
ATOM 1661 N N . GLY A 1 205 ? 2.924 -0.050 -23.493 1.00 84.69 205 GLY A N 1
ATOM 1662 C CA . GLY A 1 205 ? 2.750 -0.450 -22.111 1.00 84.69 205 GLY A CA 1
ATOM 1663 C C . GLY A 1 205 ? 3.493 0.483 -21.167 1.00 84.69 205 GLY A C 1
ATOM 1664 O O . GLY A 1 205 ? 4.288 1.339 -21.562 1.00 84.69 205 GLY A O 1
ATOM 1665 N N . HIS A 1 206 ? 3.206 0.304 -19.889 1.00 91.12 206 HIS A N 1
ATOM 1666 C CA . HIS A 1 206 ? 3.871 1.008 -18.808 1.00 91.12 206 HIS A CA 1
ATOM 1667 C C . HIS A 1 206 ? 4.827 0.058 -18.086 1.00 91.12 206 HIS A C 1
ATOM 1669 O O . HIS A 1 206 ? 4.727 -1.162 -18.213 1.00 91.12 206 HIS A O 1
ATOM 1675 N N . THR A 1 207 ? 5.758 0.613 -17.322 1.00 93.38 207 THR A N 1
ATOM 1676 C CA . THR A 1 207 ? 6.625 -0.153 -16.425 1.00 93.38 207 THR A CA 1
ATOM 1677 C C . THR A 1 207 ? 6.644 0.531 -15.080 1.00 93.38 207 THR A C 1
ATOM 1679 O O . THR A 1 207 ? 6.869 1.734 -15.034 1.00 93.38 207 THR A O 1
ATOM 1682 N N . TRP A 1 208 ? 6.454 -0.218 -14.005 1.00 94.81 208 TRP A N 1
ATOM 1683 C CA . TRP A 1 208 ? 6.730 0.264 -12.660 1.00 94.81 208 TRP A CA 1
ATOM 1684 C C . TRP A 1 208 ? 7.913 -0.495 -12.056 1.00 94.81 208 TRP A C 1
ATOM 1686 O O . TRP A 1 208 ? 8.238 -1.600 -12.505 1.00 94.81 208 TRP A O 1
ATOM 1696 N N . TRP A 1 209 ? 8.583 0.110 -11.073 1.00 95.50 209 TRP A N 1
ATOM 1697 C CA . TRP A 1 209 ? 9.851 -0.406 -10.547 1.00 95.50 209 TRP A CA 1
ATOM 1698 C C . TRP A 1 209 ? 9.825 -0.713 -9.046 1.00 95.50 209 TRP A C 1
ATOM 1700 O O . TRP A 1 209 ? 9.320 0.070 -8.237 1.00 95.50 209 TRP A O 1
ATOM 1710 N N . LEU A 1 210 ? 10.483 -1.816 -8.671 1.00 93.44 210 LEU A N 1
ATOM 1711 C CA . LEU A 1 210 ? 10.998 -2.049 -7.314 1.00 93.44 210 LEU A CA 1
ATOM 1712 C C . LEU A 1 210 ? 12.518 -1.918 -7.315 1.00 93.44 210 LEU A C 1
ATOM 1714 O O . LEU A 1 210 ? 13.185 -2.503 -8.168 1.00 93.44 210 LEU A O 1
ATOM 1718 N N . GLY A 1 211 ? 13.066 -1.211 -6.326 1.00 92.81 211 GLY A N 1
ATOM 1719 C CA . GLY A 1 211 ? 14.517 -1.079 -6.143 1.00 92.81 211 GLY A CA 1
ATOM 1720 C C . GLY A 1 211 ? 15.181 -0.017 -7.023 1.00 92.81 211 GLY A C 1
ATOM 1721 O O . GLY A 1 211 ? 16.403 0.066 -7.053 1.00 92.81 211 GLY A O 1
ATOM 1722 N N . LEU A 1 212 ? 14.400 0.807 -7.726 1.00 94.38 212 LEU A N 1
ATOM 1723 C CA . LEU A 1 212 ? 14.925 1.944 -8.479 1.00 94.38 212 LEU A CA 1
ATOM 1724 C C . LEU A 1 212 ? 15.480 3.004 -7.517 1.00 94.38 212 LEU A C 1
ATOM 1726 O O . LEU A 1 212 ? 14.868 3.290 -6.492 1.00 94.38 212 LEU A O 1
ATOM 1730 N N . THR A 1 213 ? 16.610 3.627 -7.855 1.00 93.44 213 THR A N 1
ATOM 1731 C CA . THR A 1 213 ? 17.206 4.675 -6.999 1.00 93.44 213 THR A CA 1
ATOM 1732 C C . THR A 1 213 ? 17.111 6.080 -7.585 1.00 93.44 213 THR A C 1
ATOM 1734 O O . THR A 1 213 ? 17.231 7.061 -6.855 1.00 93.44 213 THR A O 1
ATOM 1737 N N . SER A 1 214 ? 16.900 6.188 -8.896 1.00 92.56 214 SER A N 1
ATOM 1738 C CA . SER A 1 214 ? 16.802 7.451 -9.626 1.00 92.56 214 SER A CA 1
ATOM 1739 C C . SER A 1 214 ? 16.250 7.186 -11.024 1.00 92.56 214 SER A C 1
ATOM 1741 O O . SER A 1 214 ? 16.568 6.169 -11.644 1.00 92.56 214 SER A O 1
ATOM 1743 N N . THR A 1 215 ? 15.474 8.126 -11.564 1.00 91.44 215 THR A N 1
ATOM 1744 C CA . THR A 1 215 ? 15.066 8.114 -12.977 1.00 91.44 215 THR A CA 1
ATOM 1745 C C . THR A 1 215 ? 16.152 8.622 -13.926 1.00 91.44 215 THR A C 1
ATOM 1747 O O . THR A 1 215 ? 15.996 8.544 -15.146 1.00 91.44 215 THR A O 1
ATOM 1750 N N . ARG A 1 216 ? 17.262 9.141 -13.389 1.00 89.44 216 ARG A N 1
ATOM 1751 C CA . ARG A 1 216 ? 18.429 9.682 -14.103 1.00 89.44 216 ARG A CA 1
ATOM 1752 C C . ARG A 1 216 ? 18.039 10.776 -15.099 1.00 89.44 216 ARG A C 1
ATOM 1754 O O . ARG A 1 216 ? 18.619 10.885 -16.175 1.00 89.44 216 ARG A O 1
ATOM 1761 N N . GLY A 1 217 ? 17.000 11.543 -14.762 1.00 86.56 217 GLY A N 1
ATOM 1762 C CA . GLY A 1 217 ? 16.428 12.582 -15.619 1.00 86.56 217 GLY A CA 1
ATOM 1763 C C . GLY A 1 217 ? 15.612 12.068 -16.814 1.00 86.56 217 GLY A C 1
ATOM 1764 O O . GLY A 1 217 ? 15.093 12.880 -17.580 1.00 86.56 217 GLY A O 1
ATOM 1765 N N . TYR A 1 218 ? 15.447 10.751 -16.978 1.00 85.88 218 TYR A N 1
ATOM 1766 C CA . TYR A 1 218 ? 14.708 10.182 -18.108 1.00 85.88 218 TYR A CA 1
ATOM 1767 C C . TYR A 1 218 ? 13.196 10.163 -17.908 1.00 85.88 218 TYR A C 1
ATOM 1769 O O . TYR A 1 218 ? 12.497 10.012 -18.903 1.00 85.88 218 TYR A O 1
ATOM 1777 N N . PHE A 1 219 ? 12.679 10.378 -16.690 1.00 86.31 219 PHE A N 1
ATOM 1778 C CA . PHE A 1 219 ? 11.245 10.254 -16.395 1.00 86.31 219 PHE A CA 1
ATOM 1779 C C . PHE A 1 219 ? 10.358 11.004 -17.390 1.00 86.31 219 PHE A C 1
ATOM 1781 O O . PHE A 1 219 ? 9.462 10.423 -17.976 1.00 86.31 219 PHE A O 1
ATOM 1788 N N . LYS A 1 220 ? 10.620 12.290 -17.653 1.00 79.94 220 LYS A N 1
ATOM 1789 C CA . LYS A 1 220 ? 9.807 13.064 -18.611 1.00 79.94 220 LYS A CA 1
ATOM 1790 C C . LYS A 1 220 ? 10.026 12.640 -20.067 1.00 79.94 220 LYS A C 1
ATOM 1792 O O . LYS A 1 220 ? 9.108 12.760 -20.869 1.00 79.94 220 LYS A O 1
ATOM 1797 N N . ALA A 1 221 ? 11.233 12.190 -20.409 1.00 77.38 221 ALA A N 1
ATOM 1798 C CA . ALA A 1 221 ? 11.598 11.793 -21.768 1.00 77.38 221 ALA A CA 1
ATOM 1799 C C . ALA A 1 221 ? 11.043 10.411 -22.153 1.00 77.38 221 ALA A C 1
ATOM 1801 O O . ALA A 1 221 ? 10.933 10.109 -23.339 1.00 77.38 221 ALA A O 1
ATOM 1802 N N . SER A 1 222 ? 10.675 9.595 -21.164 1.00 81.69 222 SER A N 1
ATOM 1803 C CA . SER A 1 222 ? 10.147 8.241 -21.329 1.00 81.69 222 SER A CA 1
ATOM 1804 C C . SER A 1 222 ? 8.625 8.151 -21.152 1.00 81.69 222 SER A C 1
ATOM 1806 O O . SER A 1 222 ? 8.095 7.094 -20.815 1.00 81.69 222 SER A O 1
ATOM 1808 N N . MET A 1 223 ? 7.910 9.259 -21.381 1.00 79.06 223 MET A N 1
ATOM 1809 C CA . MET A 1 223 ? 6.457 9.353 -21.211 1.00 79.06 223 MET A CA 1
ATOM 1810 C C . MET A 1 223 ? 5.782 9.762 -22.518 1.00 79.06 223 MET A C 1
ATOM 1812 O O . MET A 1 223 ? 6.053 10.833 -23.067 1.00 79.06 223 MET A O 1
ATOM 1816 N N . ASP A 1 224 ? 4.820 8.955 -22.960 1.00 70.38 224 ASP A N 1
ATOM 1817 C CA . ASP A 1 224 ? 3.994 9.220 -24.131 1.00 70.38 224 ASP A CA 1
ATOM 1818 C C . ASP A 1 224 ? 3.163 10.472 -23.975 1.00 70.38 224 ASP A C 1
ATOM 1820 O O . ASP A 1 224 ? 2.875 11.078 -24.984 1.00 70.38 224 ASP A O 1
ATOM 1824 N N . THR A 1 225 ? 2.882 10.975 -22.775 1.00 60.78 225 THR A N 1
ATOM 1825 C CA . THR A 1 225 ? 2.195 12.267 -22.626 1.00 60.78 225 THR A CA 1
ATOM 1826 C C . THR A 1 225 ? 2.946 13.423 -23.297 1.00 60.78 225 THR A C 1
ATOM 1828 O O . THR A 1 225 ? 2.304 14.302 -23.861 1.00 60.78 225 THR A O 1
ATOM 1831 N N . MET A 1 226 ? 4.283 13.411 -23.355 1.00 55.91 226 MET A N 1
ATOM 1832 C CA . MET A 1 226 ? 5.029 14.387 -24.165 1.00 55.91 226 MET A CA 1
ATOM 1833 C C . MET A 1 226 ? 4.746 14.204 -25.668 1.00 55.91 226 MET A C 1
ATOM 1835 O O . MET A 1 226 ? 4.549 15.183 -26.388 1.00 55.91 226 MET A O 1
ATOM 1839 N N . TYR A 1 227 ? 4.645 12.958 -26.137 1.00 57.84 227 TYR A N 1
ATOM 1840 C CA . TYR A 1 227 ? 4.340 12.604 -27.528 1.00 57.84 227 TYR A CA 1
ATOM 1841 C C . TYR A 1 227 ? 2.861 12.805 -27.894 1.00 57.84 227 TYR A C 1
ATOM 1843 O O . TYR A 1 227 ? 2.566 13.308 -28.969 1.00 57.84 227 TYR A O 1
ATOM 1851 N N . GLU A 1 228 ? 1.926 12.482 -27.007 1.00 54.00 228 GLU A N 1
ATOM 1852 C CA . GLU A 1 228 ? 0.479 12.648 -27.124 1.00 54.00 228 GLU A CA 1
ATOM 1853 C C . GLU A 1 228 ? 0.090 14.123 -27.120 1.00 54.00 228 GLU A C 1
ATOM 1855 O O . GLU A 1 228 ? -0.844 14.510 -27.826 1.00 54.00 228 GLU A O 1
ATOM 1860 N N . ASN A 1 229 ? 0.811 14.968 -26.375 1.00 53.09 229 ASN A N 1
ATOM 1861 C CA . ASN A 1 229 ? 0.647 16.414 -26.465 1.00 53.09 229 ASN A CA 1
ATOM 1862 C C . ASN A 1 229 ? 1.008 16.909 -27.879 1.00 53.09 229 ASN A C 1
ATOM 1864 O O . ASN A 1 229 ? 0.262 17.675 -28.487 1.00 53.09 229 ASN A O 1
ATOM 1868 N N . HIS A 1 230 ? 2.097 16.408 -28.461 1.00 51.75 230 HIS A N 1
ATOM 1869 C CA . HIS A 1 230 ? 2.506 16.783 -29.817 1.00 51.75 230 HIS A CA 1
ATOM 1870 C C . HIS A 1 230 ? 1.675 16.133 -30.938 1.00 51.75 230 HIS A C 1
ATOM 1872 O O . HIS A 1 230 ? 1.463 16.765 -31.969 1.00 51.75 230 HIS A O 1
ATOM 1878 N N . TYR A 1 231 ? 1.194 14.904 -30.744 1.00 52.06 231 TYR A N 1
ATOM 1879 C CA . TYR A 1 231 ? 0.491 14.098 -31.749 1.00 52.06 231 TYR A CA 1
ATOM 1880 C C . TYR A 1 231 ? -1.033 14.290 -31.710 1.00 52.06 231 TYR A C 1
ATOM 1882 O O . TYR A 1 231 ? -1.676 14.333 -32.753 1.00 52.06 231 TYR A O 1
ATOM 1890 N N . TYR A 1 232 ? -1.622 14.412 -30.513 1.00 49.19 232 TYR A N 1
ATOM 1891 C CA . TYR A 1 232 ? -3.075 14.465 -30.309 1.00 49.19 232 TYR A CA 1
ATOM 1892 C C . TYR A 1 232 ? -3.575 15.773 -29.669 1.00 49.19 232 TYR A C 1
ATOM 1894 O O . TYR A 1 232 ? -4.787 15.981 -29.648 1.00 49.19 232 TYR A O 1
ATOM 1902 N N . GLN A 1 233 ? -2.739 16.624 -29.047 1.00 48.25 233 GLN A N 1
ATOM 1903 C CA . GLN A 1 233 ? -3.194 17.892 -28.419 1.00 48.25 233 GLN A CA 1
ATOM 1904 C C . GLN A 1 233 ? -3.012 19.141 -29.283 1.00 48.25 233 GLN A C 1
ATOM 1906 O O . GLN A 1 233 ? -3.381 20.226 -28.838 1.00 48.25 233 GLN A O 1
ATOM 1911 N N . SER A 1 234 ? -2.495 19.048 -30.508 1.00 49.38 234 SER A N 1
ATOM 1912 C CA . SER A 1 234 ? -2.484 20.236 -31.353 1.00 49.38 234 SER A CA 1
ATOM 1913 C C . SER A 1 234 ? -3.881 20.486 -31.927 1.00 49.38 234 SER A C 1
ATOM 1915 O O . SER A 1 234 ? -4.246 19.911 -32.944 1.00 49.38 234 SER A O 1
ATOM 1917 N N . GLU A 1 235 ? -4.598 21.461 -31.374 1.00 46.34 235 GLU A N 1
ATOM 1918 C CA . GLU A 1 235 ? -5.609 22.222 -32.134 1.00 46.34 235 GLU A CA 1
ATOM 1919 C C . GLU A 1 235 ? -4.987 22.933 -33.358 1.00 46.34 235 GLU A C 1
ATOM 1921 O O . GLU A 1 235 ? -5.688 23.510 -34.178 1.00 46.34 235 GLU A O 1
ATOM 1926 N N . ARG A 1 236 ? -3.648 22.930 -33.464 1.00 48.31 236 ARG A N 1
ATOM 1927 C CA . ARG A 1 236 ? -2.856 23.747 -34.390 1.00 48.31 236 ARG A CA 1
ATOM 1928 C C . ARG A 1 236 ? -2.226 23.016 -35.576 1.00 48.31 236 ARG A C 1
ATOM 1930 O O . ARG A 1 236 ? -1.727 23.703 -36.457 1.00 48.31 236 ARG A O 1
ATOM 1937 N N . ASN A 1 237 ? -2.183 21.682 -35.613 1.00 46.56 237 ASN A N 1
ATOM 1938 C CA . ASN A 1 237 ? -1.537 20.966 -36.721 1.00 46.56 237 ASN A CA 1
ATOM 1939 C C . ASN A 1 237 ? -2.493 19.963 -37.360 1.00 46.56 237 ASN A C 1
ATOM 1941 O O . ASN A 1 237 ? -2.724 18.878 -36.840 1.00 46.56 237 ASN A O 1
ATOM 1945 N N . GLU A 1 238 ? -2.992 20.327 -38.536 1.00 49.41 238 GLU A N 1
ATOM 1946 C CA . GLU A 1 238 ? -3.831 19.476 -39.387 1.00 49.41 238 GLU A CA 1
ATOM 1947 C C . GLU A 1 238 ? -3.015 18.351 -40.059 1.00 49.41 238 GLU A C 1
ATOM 1949 O O . GLU A 1 238 ? -3.570 17.349 -40.510 1.00 49.41 238 GLU A O 1
ATOM 1954 N N . HIS A 1 239 ? -1.680 18.477 -40.078 1.00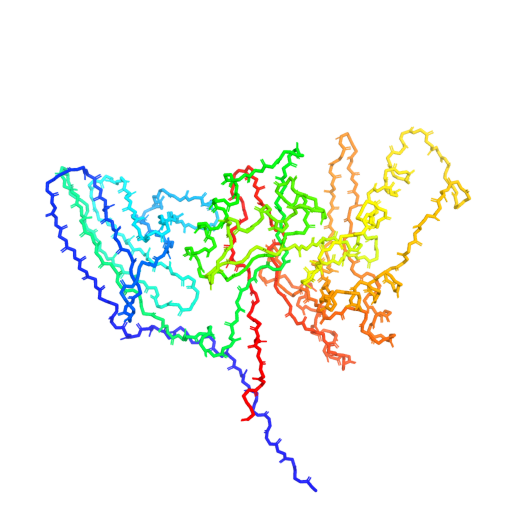 47.66 239 HIS A N 1
ATOM 1955 C CA . HIS A 1 239 ? -0.753 17.507 -40.661 1.00 47.66 239 HIS A CA 1
ATOM 1956 C C . HIS A 1 239 ? 0.488 17.316 -39.780 1.00 47.66 239 HIS A C 1
ATOM 1958 O O . HIS A 1 239 ? 1.268 18.249 -39.562 1.00 47.66 239 HIS A O 1
ATOM 1964 N N . TRP A 1 240 ? 0.689 16.086 -39.308 1.00 46.88 240 TRP A N 1
ATOM 1965 C CA . TRP A 1 240 ? 1.911 15.636 -38.645 1.00 46.88 240 TRP A CA 1
ATOM 1966 C C . TRP A 1 240 ? 2.600 14.570 -39.511 1.00 46.88 240 TRP A C 1
ATOM 1968 O O . TRP A 1 240 ? 1.941 13.795 -40.201 1.00 46.88 240 TRP A O 1
ATOM 1978 N N . ASP A 1 241 ? 3.933 14.542 -39.481 1.00 48.00 241 ASP A N 1
ATOM 1979 C CA . ASP A 1 241 ? 4.752 13.502 -40.105 1.00 48.00 241 ASP A CA 1
ATOM 1980 C C . ASP A 1 241 ? 5.903 13.101 -39.160 1.00 48.00 241 ASP A C 1
ATOM 1982 O O . ASP A 1 241 ? 6.238 13.822 -38.213 1.00 48.00 241 ASP A O 1
ATOM 1986 N N . PHE A 1 242 ? 6.511 11.939 -39.411 1.00 46.50 242 PHE A N 1
ATOM 1987 C CA . PHE A 1 242 ? 7.607 11.394 -38.599 1.00 46.50 242 PHE A CA 1
ATOM 1988 C C . PHE A 1 242 ? 8.907 12.219 -38.650 1.00 46.50 242 PHE A C 1
ATOM 1990 O O . PHE A 1 242 ? 9.809 11.960 -37.860 1.00 46.50 242 PHE A O 1
ATOM 1997 N N . GLN A 1 243 ? 9.033 13.197 -39.552 1.00 48.19 243 GLN A N 1
ATOM 1998 C CA . GLN A 1 243 ? 10.233 14.029 -39.699 1.00 48.19 243 GLN A CA 1
ATOM 1999 C C . GLN A 1 243 ? 10.213 15.250 -38.768 1.00 48.19 243 GLN A C 1
ATOM 2001 O O . GLN A 1 243 ? 11.263 15.831 -38.500 1.00 48.19 243 GLN A O 1
ATOM 2006 N N . ARG A 1 244 ? 9.037 15.642 -38.257 1.00 49.84 244 ARG A N 1
ATOM 2007 C CA . ARG A 1 244 ? 8.854 16.822 -37.387 1.00 49.84 244 ARG A CA 1
ATOM 2008 C C . ARG A 1 244 ? 8.961 16.530 -35.890 1.00 49.84 244 ARG A C 1
ATOM 2010 O O . ARG A 1 244 ? 9.028 17.466 -35.095 1.00 49.84 244 ARG A O 1
ATOM 2017 N N . ILE A 1 245 ? 8.975 15.259 -35.493 1.00 51.94 245 ILE A N 1
ATOM 2018 C CA . ILE A 1 245 ? 9.165 14.851 -34.098 1.00 51.94 245 ILE A CA 1
ATOM 2019 C C . ILE A 1 245 ? 10.665 14.634 -33.892 1.00 51.94 245 ILE A C 1
ATOM 2021 O O . ILE A 1 245 ? 11.230 13.657 -34.378 1.00 51.94 245 ILE A O 1
ATOM 2025 N N . GLY A 1 246 ? 11.330 15.548 -33.182 1.00 51.91 246 GLY A N 1
ATOM 2026 C CA . GLY A 1 246 ? 12.675 15.281 -32.679 1.00 51.91 246 GLY A CA 1
ATOM 2027 C C . GLY A 1 246 ? 12.591 14.103 -31.712 1.00 51.91 246 GLY A C 1
ATOM 2028 O O . GLY A 1 246 ? 12.004 14.243 -30.645 1.00 51.91 246 GLY A O 1
ATOM 2029 N N . PHE A 1 247 ? 13.099 12.936 -32.106 1.00 52.28 247 PHE A N 1
ATOM 2030 C CA . PHE A 1 247 ? 13.066 11.716 -31.301 1.00 52.28 247 PHE A CA 1
ATOM 2031 C C . PHE A 1 247 ? 14.302 11.620 -30.398 1.00 52.28 247 PHE A C 1
ATOM 2033 O O . PHE A 1 247 ? 15.375 11.270 -30.887 1.00 52.28 247 PHE A O 1
ATOM 2040 N N . PRO A 1 248 ? 14.167 11.792 -29.075 1.00 54.22 248 PRO A N 1
ATOM 2041 C CA . PRO A 1 248 ? 15.087 11.202 -28.117 1.00 54.22 248 PRO A CA 1
ATOM 2042 C C . PRO A 1 248 ? 14.478 9.924 -27.514 1.00 54.22 248 PRO A C 1
ATOM 2044 O O . PRO A 1 248 ? 14.632 9.676 -26.325 1.00 54.22 248 PRO A O 1
ATOM 2047 N N . ASN A 1 249 ? 13.720 9.127 -28.277 1.00 61.06 249 ASN A N 1
ATOM 2048 C CA . ASN A 1 249 ? 13.081 7.947 -27.694 1.00 61.06 249 ASN A CA 1
ATOM 2049 C C . ASN A 1 249 ? 14.071 6.798 -27.545 1.00 61.06 249 ASN A C 1
ATOM 2051 O O . ASN A 1 249 ? 14.660 6.337 -28.522 1.00 61.06 249 ASN A O 1
ATOM 2055 N N . ILE A 1 250 ? 14.194 6.309 -26.313 1.00 71.44 250 ILE A N 1
ATOM 2056 C CA . ILE A 1 250 ? 14.856 5.050 -25.991 1.00 71.44 250 ILE A CA 1
ATOM 2057 C C . ILE A 1 250 ? 13.733 4.020 -25.792 1.00 71.44 250 ILE A C 1
ATOM 2059 O O . ILE A 1 250 ? 13.037 4.087 -24.776 1.00 71.44 250 ILE A O 1
ATOM 2063 N N . PRO A 1 251 ? 13.512 3.098 -26.750 1.00 76.81 251 PRO A N 1
ATOM 2064 C CA . PRO A 1 251 ? 12.500 2.050 -26.624 1.00 76.81 251 PRO A CA 1
ATOM 2065 C C . PRO A 1 251 ? 12.637 1.232 -25.333 1.00 76.81 251 PRO A C 1
ATOM 2067 O O . PRO A 1 251 ? 13.755 1.044 -24.846 1.00 76.81 251 PRO A O 1
ATOM 2070 N N . ASP A 1 252 ? 11.531 0.660 -24.844 1.00 82.50 252 ASP A N 1
ATOM 2071 C CA . ASP A 1 252 ? 11.487 -0.194 -23.638 1.00 82.50 252 ASP A CA 1
ATOM 2072 C C . ASP A 1 252 ? 12.573 -1.268 -23.652 1.00 82.50 252 ASP A C 1
ATOM 2074 O O . ASP A 1 252 ? 13.293 -1.458 -22.674 1.00 82.50 252 ASP A O 1
ATOM 2078 N N . VAL A 1 253 ? 12.757 -1.894 -24.819 1.00 84.44 253 VAL A N 1
ATOM 2079 C CA . VAL A 1 253 ? 13.733 -2.965 -25.067 1.00 84.44 253 VAL A CA 1
ATOM 2080 C C . VAL A 1 253 ? 15.184 -2.538 -24.816 1.00 84.44 253 VAL A C 1
ATOM 2082 O O . VAL A 1 253 ? 16.061 -3.382 -24.666 1.00 84.44 253 VAL A O 1
ATOM 2085 N N . TYR A 1 254 ? 15.448 -1.232 -24.767 1.00 84.75 254 TYR A N 1
ATOM 2086 C CA . TYR A 1 254 ? 16.748 -0.654 -24.455 1.00 84.75 254 TYR A CA 1
ATOM 2087 C C . TYR A 1 254 ? 16.782 0.010 -23.079 1.00 84.75 254 TYR A C 1
ATOM 2089 O O . TYR A 1 254 ? 17.812 -0.049 -22.409 1.00 84.75 254 TYR A O 1
ATOM 2097 N N . LEU A 1 255 ? 15.701 0.681 -22.676 1.00 87.69 255 LEU A N 1
ATOM 2098 C CA . LEU A 1 255 ? 15.646 1.421 -21.419 1.00 87.69 255 LEU A CA 1
ATOM 2099 C C . LEU A 1 255 ? 15.536 0.465 -20.229 1.00 87.69 255 LEU A C 1
ATOM 2101 O O . LEU A 1 255 ? 16.352 0.534 -19.312 1.00 87.69 255 LEU A O 1
ATOM 2105 N N . VAL A 1 256 ? 14.582 -0.469 -20.280 1.00 91.69 256 VAL A N 1
ATOM 2106 C CA . VAL A 1 256 ? 14.269 -1.370 -19.165 1.00 91.69 256 VAL A CA 1
ATOM 2107 C C . VAL A 1 256 ? 15.483 -2.232 -18.787 1.00 91.69 256 VAL A C 1
ATOM 2109 O O . VAL A 1 256 ? 15.908 -2.164 -17.634 1.00 91.69 256 VAL A O 1
ATOM 2112 N N . PRO A 1 257 ? 16.166 -2.949 -19.705 1.00 91.44 257 PRO A N 1
ATOM 2113 C CA . PRO A 1 257 ? 17.335 -3.742 -19.316 1.00 91.44 257 PRO A CA 1
ATOM 2114 C C . PRO A 1 257 ? 18.468 -2.912 -18.694 1.00 91.44 257 PRO A C 1
ATOM 2116 O O . PRO A 1 257 ? 19.155 -3.390 -17.796 1.00 91.44 257 PRO A O 1
ATOM 2119 N N . ARG A 1 258 ? 18.661 -1.659 -19.131 1.00 91.94 258 ARG A N 1
ATOM 2120 C CA . ARG A 1 258 ? 19.717 -0.787 -18.590 1.00 91.94 258 ARG A CA 1
ATOM 2121 C C . ARG A 1 258 ? 19.433 -0.355 -17.159 1.00 91.94 258 ARG A C 1
ATOM 2123 O O . ARG A 1 258 ? 20.350 -0.390 -16.348 1.00 91.94 258 ARG A O 1
ATOM 2130 N N . PHE A 1 259 ? 18.193 0.014 -16.846 1.00 93.75 259 PHE A N 1
ATOM 2131 C CA . PHE A 1 259 ? 17.801 0.359 -15.477 1.00 93.75 259 PHE A CA 1
ATOM 2132 C C . PHE A 1 259 ? 17.836 -0.858 -14.549 1.00 93.75 259 PHE A C 1
ATOM 2134 O O . PHE A 1 259 ? 18.402 -0.764 -13.462 1.00 93.75 259 PHE A O 1
ATOM 2141 N N . LYS A 1 260 ? 17.355 -2.021 -15.017 1.00 93.38 260 LYS A N 1
ATOM 2142 C CA . LYS A 1 260 ? 17.480 -3.294 -14.285 1.00 93.38 260 LYS A CA 1
ATOM 2143 C C . LYS A 1 260 ? 18.930 -3.578 -13.903 1.00 93.38 260 LYS A C 1
ATOM 2145 O O . LYS A 1 260 ? 19.210 -3.873 -12.751 1.00 93.38 260 LYS A O 1
ATOM 2150 N N . ILE A 1 261 ? 19.859 -3.463 -14.855 1.00 92.38 261 ILE A N 1
ATOM 2151 C CA . ILE A 1 261 ? 21.287 -3.712 -14.606 1.00 92.38 261 ILE A CA 1
ATOM 2152 C C . ILE A 1 261 ? 21.891 -2.645 -13.688 1.00 92.38 261 ILE A C 1
ATOM 2154 O O . ILE A 1 261 ? 22.672 -2.986 -12.808 1.00 92.38 261 ILE A O 1
ATOM 2158 N N . ALA A 1 262 ? 21.559 -1.369 -13.898 1.00 92.25 262 ALA A N 1
ATOM 2159 C CA . ALA A 1 262 ? 22.174 -0.268 -13.164 1.00 92.25 262 ALA A CA 1
ATOM 2160 C C . ALA A 1 262 ? 21.799 -0.249 -11.675 1.00 92.25 262 ALA A C 1
ATOM 2162 O O . ALA A 1 262 ? 22.648 0.093 -10.858 1.00 92.25 262 ALA A O 1
ATOM 2163 N N . ASP A 1 263 ? 20.558 -0.613 -11.341 1.00 93.38 263 ASP A N 1
ATOM 2164 C CA . ASP A 1 263 ? 20.035 -0.553 -9.969 1.00 93.38 263 ASP A CA 1
ATOM 2165 C C . ASP A 1 263 ? 19.751 -1.932 -9.358 1.00 93.38 263 ASP A C 1
ATOM 2167 O O . ASP A 1 263 ? 19.286 -2.014 -8.226 1.00 93.38 263 ASP A O 1
ATOM 2171 N N . HIS A 1 264 ? 20.001 -3.025 -10.090 1.00 93.38 264 HIS A N 1
ATOM 2172 C CA . HIS A 1 264 ? 19.509 -4.363 -9.727 1.00 93.38 264 HIS A CA 1
ATOM 2173 C C . HIS A 1 264 ? 17.993 -4.369 -9.449 1.00 93.38 264 HIS A C 1
ATOM 2175 O O . HIS A 1 264 ? 17.499 -5.093 -8.585 1.00 93.38 264 HIS A O 1
ATOM 2181 N N . ALA A 1 265 ? 17.266 -3.527 -10.185 1.00 94.31 265 ALA A N 1
ATOM 2182 C CA . ALA A 1 265 ? 15.848 -3.276 -9.991 1.00 94.31 265 ALA A CA 1
ATOM 2183 C C . ALA A 1 265 ? 14.979 -4.312 -10.718 1.00 94.31 265 ALA A C 1
ATOM 2185 O O . ALA A 1 265 ? 15.387 -4.905 -11.721 1.00 94.31 265 ALA A O 1
ATOM 2186 N N . VAL A 1 266 ? 13.752 -4.477 -10.230 1.00 94.38 266 VAL A N 1
ATOM 2187 C CA . VAL A 1 266 ? 12.726 -5.338 -10.829 1.00 94.38 266 VAL A CA 1
ATOM 2188 C C . VAL A 1 266 ? 11.791 -4.471 -11.665 1.00 94.38 266 VAL A C 1
ATOM 2190 O O . VAL A 1 266 ? 11.234 -3.497 -11.154 1.00 94.38 266 VAL A O 1
ATOM 2193 N N . ALA A 1 267 ? 11.622 -4.831 -12.937 1.00 95.31 267 ALA A N 1
ATOM 2194 C CA . ALA A 1 267 ? 10.724 -4.153 -13.864 1.00 95.31 267 ALA A CA 1
ATOM 2195 C C . ALA A 1 267 ? 9.405 -4.916 -13.989 1.00 95.31 267 ALA A C 1
ATOM 2197 O O . ALA A 1 267 ? 9.377 -6.080 -14.399 1.00 95.31 267 ALA A O 1
ATOM 2198 N N . CYS A 1 268 ? 8.297 -4.243 -13.717 1.00 95.25 268 CYS A N 1
ATOM 2199 C CA . CYS A 1 268 ? 6.983 -4.865 -13.648 1.00 95.25 268 CYS A CA 1
ATOM 2200 C C . CYS A 1 268 ? 6.028 -4.206 -14.644 1.00 95.25 268 CYS A C 1
ATOM 2202 O O . CYS A 1 268 ? 6.010 -2.984 -14.762 1.00 95.25 268 CYS A O 1
ATOM 2204 N N . LEU A 1 269 ? 5.215 -5.002 -15.338 1.00 94.50 269 LEU A N 1
ATOM 2205 C CA . LEU A 1 269 ? 4.136 -4.501 -16.192 1.00 94.50 269 LEU A CA 1
ATOM 2206 C C . LEU A 1 269 ? 2.896 -4.201 -15.329 1.00 94.50 269 LEU A C 1
ATOM 2208 O O . LEU A 1 269 ? 2.284 -5.159 -14.837 1.00 94.50 269 LEU A O 1
ATOM 2212 N N . PRO A 1 270 ? 2.509 -2.924 -15.136 1.00 93.62 270 PRO A N 1
ATOM 2213 C CA . PRO A 1 270 ? 1.274 -2.570 -14.458 1.00 93.62 270 PRO A CA 1
ATOM 2214 C C . PRO A 1 270 ? 0.087 -2.695 -15.406 1.00 93.62 270 PRO A C 1
ATOM 2216 O O . PRO A 1 270 ? 0.241 -2.580 -16.627 1.00 93.62 270 PRO A O 1
ATOM 2219 N N . HIS A 1 271 ? -1.094 -2.909 -14.829 1.00 93.06 271 HIS A N 1
ATOM 2220 C CA . HIS A 1 271 ? -2.399 -2.821 -15.484 1.00 93.06 271 HIS A CA 1
ATOM 2221 C C . HIS A 1 271 ? -2.412 -3.161 -16.997 1.00 93.06 271 HIS A C 1
ATOM 2223 O O . HIS A 1 271 ? -2.725 -2.319 -17.849 1.00 93.06 271 HIS A O 1
ATOM 2229 N N . PRO A 1 272 ? -2.042 -4.404 -17.368 1.00 92.56 272 PRO A N 1
ATOM 2230 C CA . PRO A 1 272 ? -1.548 -4.744 -18.708 1.00 92.56 272 PRO A CA 1
ATOM 2231 C C . PRO A 1 272 ? -2.604 -4.727 -19.815 1.00 92.56 272 PRO A C 1
ATOM 2233 O O . PRO A 1 272 ? -2.273 -4.859 -20.994 1.00 92.56 272 PRO A O 1
ATOM 2236 N N . THR A 1 273 ? -3.880 -4.595 -19.454 1.00 91.75 273 THR A N 1
ATOM 2237 C CA . THR A 1 273 ? -4.996 -4.560 -20.407 1.00 91.75 273 THR A CA 1
ATOM 2238 C C . THR A 1 273 ? -5.864 -3.310 -20.257 1.00 91.75 273 THR A C 1
ATOM 2240 O O . THR A 1 273 ? -6.996 -3.304 -20.744 1.00 91.75 273 THR A O 1
ATOM 2243 N N . SER A 1 274 ? -5.398 -2.281 -19.544 1.00 89.06 274 SER A N 1
ATOM 2244 C CA . SER A 1 274 ? -6.206 -1.087 -19.279 1.00 89.06 274 SER A CA 1
ATOM 2245 C C . SER A 1 274 ? -6.267 -0.135 -20.455 1.00 89.06 274 SER A C 1
ATOM 2247 O O . SER A 1 274 ? -5.261 0.180 -21.091 1.00 89.06 274 SER A O 1
ATOM 2249 N N . TRP A 1 275 ? -7.467 0.383 -20.678 1.00 87.50 275 TRP A N 1
ATOM 2250 C CA . TRP A 1 275 ? -7.748 1.477 -21.591 1.00 87.50 275 TRP A CA 1
ATOM 2251 C C . TRP A 1 275 ? -8.996 2.222 -21.107 1.00 87.50 275 TRP A C 1
ATOM 2253 O O . TRP A 1 275 ? -9.841 1.648 -20.417 1.00 87.50 275 TRP A O 1
ATOM 2263 N N . TRP A 1 276 ? -9.105 3.506 -21.430 1.00 86.31 276 TRP A N 1
ATOM 2264 C CA . TRP A 1 276 ? -10.261 4.330 -21.076 1.00 86.31 276 TRP A CA 1
ATOM 2265 C C . TRP A 1 276 ? -10.366 5.547 -21.995 1.00 86.31 276 TRP A C 1
ATOM 2267 O O . TRP A 1 276 ? -9.441 5.867 -22.737 1.00 86.31 276 TRP A O 1
ATOM 2277 N N . GLN A 1 277 ? -11.504 6.238 -21.939 1.00 84.62 277 GLN A N 1
ATOM 2278 C CA . GLN A 1 277 ? -11.638 7.579 -22.499 1.00 84.62 277 GLN A CA 1
ATOM 2279 C C . GLN A 1 277 ? -11.310 8.606 -21.410 1.00 84.62 277 GLN A C 1
ATOM 2281 O O . GLN A 1 277 ? -11.882 8.575 -20.320 1.00 84.62 277 GLN A O 1
ATOM 2286 N N . GLN A 1 278 ? -10.355 9.493 -21.671 1.00 79.06 278 GLN A N 1
ATOM 2287 C CA . GLN A 1 278 ? -9.913 10.528 -20.750 1.00 79.06 278 GLN A CA 1
ATOM 2288 C C . GLN A 1 278 ? -10.253 11.907 -21.294 1.00 79.06 278 GLN A C 1
ATOM 2290 O O . GLN A 1 278 ? -9.761 12.320 -22.346 1.00 79.06 278 GLN A O 1
ATOM 2295 N N . LYS A 1 279 ? -11.033 12.666 -20.526 1.00 76.75 279 LYS A N 1
ATOM 2296 C CA . LYS A 1 279 ? -11.250 14.083 -20.802 1.00 76.75 279 LYS A CA 1
ATOM 2297 C C . LYS A 1 279 ? -9.988 14.889 -20.479 1.00 76.75 279 LYS A C 1
ATOM 2299 O O . LYS A 1 279 ? -9.443 14.785 -19.380 1.00 76.75 279 LYS A O 1
ATOM 2304 N N . ARG A 1 280 ? -9.533 15.711 -21.424 1.00 70.00 280 ARG A N 1
ATOM 2305 C CA . ARG A 1 280 ? -8.430 16.671 -21.278 1.00 70.00 280 ARG A CA 1
ATOM 2306 C C . ARG A 1 280 ? -8.877 18.020 -21.842 1.00 70.00 280 ARG A C 1
ATOM 2308 O O . ARG A 1 280 ? -8.849 18.230 -23.051 1.00 70.00 280 ARG A O 1
ATOM 2315 N N . GLY A 1 281 ? -9.322 18.916 -20.961 1.00 77.50 281 GLY A N 1
ATOM 2316 C CA . GLY A 1 281 ? -9.997 20.150 -21.374 1.00 77.50 281 GLY A CA 1
ATOM 2317 C C . GLY A 1 281 ? -11.351 19.836 -22.012 1.00 77.50 281 GLY A C 1
ATOM 2318 O O . GLY A 1 281 ? -12.168 19.138 -21.411 1.00 77.50 281 GLY A O 1
ATOM 2319 N N . GLU A 1 282 ? -11.582 20.325 -23.228 1.00 78.56 282 GLU A N 1
ATOM 2320 C CA . GLU A 1 282 ? -12.823 20.082 -23.979 1.00 78.56 282 GLU A CA 1
ATOM 2321 C C . GLU A 1 282 ? -12.800 18.797 -24.823 1.00 78.56 282 GLU A C 1
ATOM 2323 O O . GLU A 1 282 ? -13.832 18.392 -25.350 1.00 78.56 282 GLU A O 1
ATOM 2328 N N . ILE A 1 283 ? -11.653 18.118 -24.916 1.00 70.94 283 ILE A N 1
ATOM 2329 C CA . ILE A 1 283 ? -11.469 16.942 -25.775 1.00 70.94 283 ILE A CA 1
ATOM 2330 C C . ILE A 1 283 ? -11.516 15.662 -24.932 1.00 70.94 283 ILE A C 1
ATOM 2332 O O . ILE A 1 283 ? -10.932 15.601 -23.849 1.00 70.94 283 ILE A O 1
ATOM 2336 N N . GLU A 1 284 ? -12.172 14.621 -25.441 1.00 78.06 284 GLU A N 1
ATOM 2337 C CA . GLU A 1 284 ? -12.132 13.258 -24.899 1.00 78.06 284 GLU A CA 1
ATOM 2338 C C . GLU A 1 284 ? -11.205 12.383 -25.754 1.00 78.06 284 GLU A C 1
ATOM 2340 O O . GLU A 1 284 ? -11.213 12.479 -26.983 1.00 78.06 284 GLU A O 1
ATOM 2345 N N . LYS A 1 285 ? -10.344 11.587 -25.111 1.00 71.75 285 LYS A N 1
ATOM 2346 C CA . LYS A 1 285 ? -9.279 10.841 -25.791 1.00 71.75 285 LYS A CA 1
ATOM 2347 C C . LYS A 1 285 ? -9.189 9.405 -25.336 1.00 71.75 285 LYS A C 1
ATOM 2349 O O . LYS A 1 285 ? -9.236 9.132 -24.143 1.00 71.75 285 LYS A O 1
ATOM 2354 N N . TYR A 1 286 ? -8.923 8.518 -26.285 1.00 77.94 286 TYR A N 1
ATOM 2355 C CA . TYR A 1 286 ? -8.567 7.144 -25.985 1.00 77.94 286 TYR A CA 1
ATOM 2356 C C . TYR A 1 286 ? -7.166 7.090 -25.364 1.00 77.94 286 TYR A C 1
ATOM 2358 O O . TYR A 1 286 ? -6.190 7.467 -26.012 1.00 77.94 286 TYR A O 1
ATOM 2366 N N . THR A 1 287 ? -7.083 6.598 -24.133 1.00 77.38 287 THR A N 1
ATOM 2367 C CA . THR A 1 287 ? -5.837 6.305 -23.423 1.00 77.38 287 THR A CA 1
ATOM 2368 C C . THR A 1 287 ? -5.701 4.794 -23.279 1.00 77.38 287 THR A C 1
ATOM 2370 O O . THR A 1 287 ? -6.680 4.106 -22.980 1.00 77.38 287 THR A O 1
ATOM 2373 N N . THR A 1 288 ? -4.497 4.264 -23.487 1.00 81.50 288 THR A N 1
ATOM 2374 C CA . THR A 1 288 ? -4.212 2.830 -23.372 1.00 81.50 288 THR A CA 1
ATOM 2375 C C . THR A 1 288 ? -2.885 2.592 -22.674 1.00 81.50 288 THR A C 1
ATOM 2377 O O . THR A 1 288 ? -1.865 3.128 -23.090 1.00 81.50 288 THR A O 1
ATOM 2380 N N . ASN A 1 289 ? -2.907 1.705 -21.682 1.00 81.38 289 ASN A N 1
ATOM 2381 C CA . ASN A 1 289 ? -1.718 1.184 -21.009 1.00 81.38 289 ASN A CA 1
ATOM 2382 C C . ASN A 1 289 ? -1.458 -0.279 -21.412 1.00 81.38 289 ASN A C 1
ATOM 2384 O O . ASN A 1 289 ? -0.674 -0.977 -20.770 1.00 81.38 289 ASN A O 1
ATOM 2388 N N . VAL A 1 290 ? -2.150 -0.767 -22.451 1.00 86.94 290 VAL A N 1
ATOM 2389 C CA . VAL A 1 290 ? -2.044 -2.151 -22.922 1.00 86.94 290 VAL A CA 1
ATOM 2390 C C . VAL A 1 290 ? -0.589 -2.494 -23.248 1.00 86.94 290 VAL A C 1
ATOM 2392 O O . VAL A 1 290 ? 0.069 -1.795 -24.019 1.00 86.94 290 VAL A O 1
ATOM 2395 N N . CYS A 1 291 ? -0.099 -3.605 -22.698 1.00 87.62 291 CYS A N 1
ATOM 2396 C CA . CYS A 1 291 ? 1.286 -4.053 -22.843 1.00 87.62 291 CYS A CA 1
ATOM 2397 C C . CYS A 1 291 ? 1.575 -4.664 -24.233 1.00 87.62 291 CYS A C 1
ATOM 2399 O O . CYS A 1 291 ? 1.817 -5.866 -24.374 1.00 87.62 291 CYS A O 1
ATOM 2401 N N . ALA A 1 292 ? 1.552 -3.851 -25.291 1.00 85.81 292 ALA A N 1
ATOM 2402 C CA . ALA A 1 292 ? 1.713 -4.310 -26.674 1.00 85.81 292 ALA A CA 1
ATOM 2403 C C . ALA A 1 292 ? 3.051 -5.029 -26.949 1.00 85.81 292 ALA A C 1
ATOM 2405 O O . ALA A 1 292 ? 3.122 -5.863 -27.850 1.00 85.81 292 ALA A O 1
ATOM 2406 N N . TYR A 1 293 ? 4.104 -4.747 -26.172 1.00 87.00 293 TYR A N 1
ATOM 2407 C CA . TYR A 1 293 ? 5.415 -5.402 -26.301 1.00 87.00 293 TYR A CA 1
ATOM 2408 C C . TYR A 1 293 ? 5.617 -6.641 -25.432 1.00 87.00 293 TYR A C 1
ATOM 2410 O O . TYR A 1 293 ? 6.704 -7.225 -25.442 1.00 87.00 293 TYR A O 1
ATOM 2418 N N . LEU A 1 294 ? 4.577 -7.112 -24.742 1.00 89.94 294 LEU A N 1
ATOM 2419 C CA . LEU A 1 294 ? 4.673 -8.326 -23.941 1.00 89.94 294 LEU A CA 1
ATOM 2420 C C . LEU A 1 294 ? 5.091 -9.543 -24.781 1.00 89.94 294 LEU A C 1
ATOM 2422 O O . LEU A 1 294 ? 6.003 -10.261 -24.385 1.00 89.94 294 LEU A O 1
ATOM 2426 N N . SER A 1 295 ? 4.494 -9.759 -25.957 1.00 89.06 295 SER A N 1
ATOM 2427 C CA . SER A 1 295 ? 4.839 -10.899 -26.823 1.00 89.06 295 SER A CA 1
ATOM 2428 C C . SER A 1 295 ? 6.308 -10.872 -27.255 1.00 89.06 295 SER A C 1
ATOM 2430 O O . SER A 1 295 ? 7.002 -11.881 -27.155 1.00 89.06 295 SER A O 1
ATOM 2432 N N . TYR A 1 296 ? 6.810 -9.700 -27.655 1.00 88.00 296 TYR A N 1
ATOM 2433 C CA . TYR A 1 296 ? 8.226 -9.510 -27.961 1.00 88.00 296 TYR A CA 1
ATOM 2434 C C . TYR A 1 296 ? 9.105 -9.808 -26.741 1.00 88.00 296 TYR A C 1
ATOM 2436 O O . TYR A 1 296 ? 10.075 -10.547 -26.863 1.00 88.00 296 TYR A O 1
ATOM 2444 N N . SER A 1 297 ? 8.746 -9.303 -25.556 1.00 88.62 297 SER A N 1
ATOM 2445 C CA . SER A 1 297 ? 9.479 -9.580 -24.313 1.00 88.62 297 SER A CA 1
ATOM 2446 C C . SER A 1 297 ? 9.546 -11.071 -23.989 1.00 88.62 297 SER A C 1
ATOM 2448 O O . SER A 1 297 ? 10.613 -11.573 -23.637 1.00 88.62 297 SER A O 1
ATOM 2450 N N . LEU A 1 298 ? 8.431 -11.791 -24.124 1.00 90.94 298 LEU A N 1
ATOM 2451 C CA . LEU A 1 298 ? 8.365 -13.227 -23.845 1.00 90.94 298 LEU A CA 1
ATOM 2452 C C . LEU A 1 298 ? 9.254 -14.046 -24.793 1.00 90.94 298 LEU A C 1
ATOM 2454 O O . LEU A 1 298 ? 9.831 -15.045 -24.369 1.00 90.94 298 LEU A O 1
ATOM 2458 N N . LEU A 1 299 ? 9.401 -13.609 -26.048 1.00 89.81 299 LEU A N 1
ATOM 2459 C CA . LEU A 1 299 ? 10.236 -14.273 -27.056 1.00 89.81 299 LEU A CA 1
ATOM 2460 C C . LEU A 1 299 ? 11.715 -13.858 -26.994 1.00 89.81 299 LEU A C 1
ATOM 2462 O O . LEU A 1 299 ? 12.591 -14.678 -27.252 1.00 89.81 299 LEU A O 1
ATOM 2466 N N . ALA A 1 300 ? 12.002 -12.597 -26.663 1.00 84.44 300 ALA A N 1
ATOM 2467 C CA . ALA A 1 300 ? 13.345 -12.014 -26.710 1.00 84.44 300 ALA A CA 1
ATOM 2468 C C . ALA A 1 300 ? 14.156 -12.176 -25.409 1.00 84.44 300 ALA A C 1
ATOM 2470 O O . ALA A 1 300 ? 15.301 -11.730 -25.355 1.00 84.44 300 ALA A O 1
ATOM 2471 N N . GLY A 1 301 ? 13.594 -12.812 -24.373 1.00 76.50 301 GLY A N 1
ATOM 2472 C CA . GLY A 1 301 ? 14.328 -13.165 -23.151 1.00 76.50 301 GLY A CA 1
ATOM 2473 C C . GLY A 1 301 ? 13.942 -12.394 -21.884 1.00 76.50 301 GLY A C 1
ATOM 2474 O O . GLY A 1 301 ? 14.802 -12.186 -21.036 1.00 76.50 301 GLY A O 1
ATOM 2475 N N . GLY A 1 302 ? 12.676 -11.995 -21.727 1.00 79.69 302 GLY A N 1
ATOM 2476 C CA . GLY A 1 302 ? 12.141 -11.504 -20.450 1.00 79.69 302 GLY A CA 1
ATOM 2477 C C . GLY A 1 302 ? 12.612 -10.096 -20.084 1.00 79.69 302 GLY A C 1
ATOM 2478 O O . GLY A 1 302 ? 13.363 -9.900 -19.131 1.00 79.69 302 GLY A O 1
ATOM 2479 N N . ILE A 1 303 ? 12.155 -9.096 -20.843 1.00 90.12 303 ILE A N 1
ATOM 2480 C CA . ILE A 1 303 ? 12.441 -7.678 -20.568 1.00 90.12 303 ILE A CA 1
ATOM 2481 C C . ILE A 1 303 ? 11.907 -7.295 -19.182 1.00 90.12 303 ILE A C 1
ATOM 2483 O O . ILE A 1 303 ? 12.636 -6.718 -18.373 1.00 90.12 303 ILE A O 1
ATOM 2487 N N . TRP A 1 304 ? 10.664 -7.686 -18.899 1.00 93.69 304 TRP A N 1
ATOM 2488 C CA . TRP A 1 304 ? 10.006 -7.515 -17.605 1.00 93.69 304 TRP A CA 1
ATOM 2489 C C . TRP A 1 304 ? 10.090 -8.777 -16.752 1.00 93.69 304 TRP A C 1
ATOM 2491 O O . TRP A 1 304 ? 10.081 -9.893 -17.268 1.00 93.69 304 TRP A O 1
ATOM 2501 N N . ASP A 1 305 ? 10.133 -8.574 -15.441 1.00 93.88 305 ASP A N 1
ATOM 2502 C CA . ASP A 1 305 ? 10.267 -9.618 -14.422 1.00 93.88 305 ASP A CA 1
ATOM 2503 C C . ASP A 1 305 ? 8.909 -10.084 -13.877 1.00 93.88 305 ASP A C 1
ATOM 2505 O O . ASP A 1 305 ? 8.775 -11.198 -13.357 1.00 93.88 305 ASP A O 1
ATOM 2509 N N . GLY A 1 306 ? 7.882 -9.243 -14.013 1.00 94.44 306 GLY A N 1
ATOM 2510 C CA . GLY A 1 306 ? 6.545 -9.535 -13.521 1.00 94.44 306 GLY A CA 1
ATOM 2511 C C . GLY A 1 306 ? 5.429 -8.821 -14.271 1.00 94.44 306 GLY A C 1
ATOM 2512 O O . GLY A 1 306 ? 5.647 -7.868 -15.021 1.00 94.44 306 GLY A O 1
ATOM 2513 N N . LEU A 1 307 ? 4.217 -9.319 -14.048 1.00 94.88 307 LEU A N 1
ATOM 2514 C CA . LEU A 1 307 ? 2.971 -8.838 -14.628 1.00 94.88 307 LEU A CA 1
ATOM 2515 C C . LEU A 1 307 ? 1.933 -8.708 -13.528 1.00 94.88 307 LEU A C 1
ATOM 2517 O O . LEU A 1 307 ? 1.693 -9.656 -12.778 1.00 94.88 307 LEU A O 1
ATOM 2521 N N . VAL A 1 308 ? 1.274 -7.561 -13.468 1.00 95.31 308 VAL A N 1
ATOM 2522 C CA . VAL A 1 308 ? 0.140 -7.385 -12.572 1.00 95.31 308 VAL A CA 1
ATOM 2523 C C . VAL A 1 308 ? -1.042 -8.224 -13.046 1.00 95.31 308 VAL A C 1
ATOM 2525 O O . VAL A 1 308 ? -1.509 -8.095 -14.177 1.00 95.31 308 VAL A O 1
ATOM 2528 N N . ILE A 1 309 ? -1.543 -9.069 -12.145 1.00 94.50 309 ILE A N 1
ATOM 2529 C CA . ILE A 1 309 ? -2.720 -9.920 -12.356 1.00 94.50 309 ILE A CA 1
ATOM 2530 C C . ILE A 1 309 ? -3.917 -9.513 -11.489 1.00 94.50 309 ILE A C 1
ATOM 2532 O O . ILE A 1 309 ? -5.044 -9.917 -11.766 1.00 94.50 309 ILE A O 1
ATOM 2536 N N . MET A 1 310 ? -3.671 -8.690 -10.466 1.00 92.25 310 MET A N 1
ATOM 2537 C CA . MET A 1 310 ? -4.669 -8.084 -9.585 1.00 92.25 310 MET A CA 1
ATOM 2538 C C . MET A 1 310 ? -4.359 -6.590 -9.481 1.00 92.25 310 MET A C 1
ATOM 2540 O O . MET A 1 310 ? -3.319 -6.227 -8.944 1.00 92.25 310 MET A O 1
ATOM 2544 N N . GLY A 1 311 ? -5.217 -5.730 -10.024 1.00 86.50 311 GLY A N 1
ATOM 2545 C CA . GLY A 1 311 ? -5.002 -4.277 -9.995 1.00 86.50 311 GLY A CA 1
ATOM 2546 C C . GLY A 1 311 ? -6.128 -3.555 -9.276 1.00 86.50 311 GLY A C 1
ATOM 2547 O O . GLY A 1 311 ? -6.686 -4.069 -8.313 1.00 86.50 311 GLY A O 1
ATOM 2548 N N . TYR A 1 312 ? -6.572 -2.422 -9.826 1.00 78.81 312 TYR A N 1
ATOM 2549 C CA . TYR A 1 312 ? -7.744 -1.678 -9.336 1.00 78.81 312 TYR A CA 1
ATOM 2550 C C . TYR A 1 312 ? -9.030 -2.526 -9.196 1.00 78.81 312 TYR A C 1
ATOM 2552 O O . TYR A 1 312 ? -9.965 -2.121 -8.505 1.00 78.81 312 TYR A O 1
ATOM 2560 N N . ASN A 1 313 ? -9.078 -3.709 -9.817 1.00 81.94 313 ASN A N 1
ATOM 2561 C CA . ASN A 1 313 ? -10.026 -4.776 -9.518 1.00 81.94 313 ASN A CA 1
ATOM 2562 C C . ASN A 1 313 ? -9.257 -6.068 -9.176 1.00 81.94 313 ASN A C 1
ATOM 2564 O O . ASN A 1 313 ? -8.450 -6.531 -9.987 1.00 81.94 313 ASN A O 1
ATOM 2568 N N . ALA A 1 314 ? -9.540 -6.657 -8.009 1.00 81.62 314 ALA A N 1
ATOM 2569 C CA . ALA A 1 314 ? -8.967 -7.932 -7.569 1.00 81.62 314 ALA A CA 1
ATOM 2570 C C . ALA A 1 314 ? -9.210 -9.051 -8.594 1.00 81.62 314 ALA A C 1
ATOM 2572 O O . ALA A 1 314 ? -8.305 -9.809 -8.933 1.00 81.62 314 ALA A O 1
ATOM 2573 N N . ASP A 1 315 ? -10.419 -9.085 -9.156 1.00 85.06 315 ASP A N 1
ATOM 2574 C CA . ASP A 1 315 ? -10.866 -10.100 -10.106 1.00 85.06 315 ASP A CA 1
ATOM 2575 C C . ASP A 1 315 ? -10.882 -9.544 -11.532 1.00 85.06 315 ASP A C 1
ATOM 2577 O O . ASP A 1 315 ? -11.850 -9.696 -12.283 1.00 85.06 315 ASP A O 1
ATOM 2581 N N . HIS A 1 316 ? -9.817 -8.831 -11.916 1.00 88.56 316 HIS A N 1
ATOM 2582 C CA . HIS A 1 316 ? -9.714 -8.275 -13.260 1.00 88.56 316 HIS A CA 1
ATOM 2583 C C . HIS A 1 316 ? -9.551 -9.397 -14.297 1.00 88.56 316 HIS A C 1
ATOM 2585 O O . HIS A 1 316 ? -8.441 -9.809 -14.636 1.00 88.56 316 HIS A O 1
ATOM 2591 N N . TYR A 1 317 ? -10.681 -9.864 -14.832 1.00 91.50 317 TYR A N 1
ATOM 2592 C CA . TYR A 1 317 ? -10.776 -11.011 -15.739 1.00 91.50 317 TYR A CA 1
ATOM 2593 C C . TYR A 1 317 ? -9.751 -10.977 -16.878 1.00 91.50 317 TYR A C 1
ATOM 2595 O O . TYR A 1 317 ? -9.094 -11.975 -17.155 1.00 91.50 317 TYR A O 1
ATOM 2603 N N . PHE A 1 318 ? -9.548 -9.815 -17.505 1.00 92.88 318 PHE A N 1
ATOM 2604 C CA . PHE A 1 318 ? -8.588 -9.685 -18.602 1.00 92.88 318 PHE A CA 1
ATOM 2605 C C . PHE A 1 318 ? -7.125 -9.827 -18.160 1.00 92.88 318 PHE A C 1
ATOM 2607 O O . PHE A 1 318 ? -6.328 -10.365 -18.924 1.00 92.88 318 PHE A O 1
ATOM 2614 N N . TYR A 1 319 ? -6.768 -9.404 -16.940 1.00 93.94 319 TYR A N 1
ATOM 2615 C CA . TYR A 1 319 ? -5.390 -9.547 -16.451 1.00 93.94 319 TYR A CA 1
ATOM 2616 C C . TYR A 1 319 ? -5.097 -11.011 -16.147 1.00 93.94 319 TYR A C 1
ATOM 2618 O O . TYR A 1 319 ? -4.091 -11.558 -16.596 1.00 93.94 319 TYR A O 1
ATOM 2626 N N . GLN A 1 320 ? -6.020 -11.660 -15.433 1.00 93.56 320 GLN A N 1
ATOM 2627 C CA . GLN A 1 320 ? -5.901 -13.068 -15.076 1.00 93.56 320 GLN A CA 1
ATOM 2628 C C . GLN A 1 320 ? -5.901 -13.956 -16.327 1.00 93.56 320 GLN A C 1
ATOM 2630 O O . GLN A 1 320 ? -5.044 -14.825 -16.451 1.00 93.56 320 GLN A O 1
ATOM 2635 N N . ASN A 1 321 ? -6.783 -13.700 -17.300 1.00 95.06 321 ASN A N 1
ATOM 2636 C CA . ASN A 1 321 ? -6.801 -14.444 -18.562 1.00 95.06 321 ASN A CA 1
ATOM 2637 C C . ASN A 1 321 ? -5.517 -14.284 -19.367 1.00 95.06 321 ASN A C 1
ATOM 2639 O O . ASN A 1 321 ? -5.021 -15.272 -19.905 1.00 95.06 321 ASN A O 1
ATOM 2643 N N . LEU A 1 322 ? -4.980 -13.063 -19.457 1.00 94.38 322 LEU A N 1
ATOM 2644 C CA . LEU A 1 322 ? -3.700 -12.836 -20.117 1.00 94.38 322 LEU A CA 1
ATOM 2645 C C . LEU A 1 322 ? -2.601 -13.655 -19.431 1.00 94.38 322 LEU A C 1
ATOM 2647 O O . LEU A 1 322 ? -1.850 -14.353 -20.105 1.00 94.38 322 LEU A O 1
ATOM 2651 N N . TRP A 1 323 ? -2.548 -13.646 -18.099 1.00 95.50 323 TRP A N 1
ATOM 2652 C CA . TRP A 1 323 ? -1.569 -14.429 -17.349 1.00 95.50 323 TRP A CA 1
ATOM 2653 C C . TRP A 1 323 ? -1.736 -15.942 -17.531 1.00 95.50 323 TRP A C 1
ATOM 2655 O O . TRP A 1 323 ? -0.761 -16.631 -17.825 1.00 95.50 323 TRP A O 1
ATOM 2665 N N . PHE A 1 324 ? -2.960 -16.473 -17.451 1.00 96.25 324 PHE A N 1
ATOM 2666 C CA . PHE A 1 324 ? -3.217 -17.886 -17.739 1.00 96.25 324 PHE A CA 1
ATOM 2667 C C . PHE A 1 324 ? -2.844 -18.258 -19.175 1.00 96.25 324 PHE A C 1
ATOM 2669 O O . PHE A 1 324 ? -2.290 -19.331 -19.399 1.00 96.25 324 PHE A O 1
ATOM 2676 N N . HIS A 1 325 ? -3.088 -17.374 -20.145 1.00 95.75 325 HIS A N 1
ATOM 2677 C CA . HIS A 1 325 ? -2.667 -17.594 -21.524 1.00 95.75 325 HIS A CA 1
ATOM 2678 C C . HIS A 1 325 ? -1.138 -17.677 -21.641 1.00 95.75 325 HIS A C 1
ATOM 2680 O O . HIS A 1 325 ? -0.639 -18.645 -22.205 1.00 95.75 325 HIS A O 1
ATOM 2686 N N . ILE A 1 326 ? -0.391 -16.756 -21.019 1.00 94.81 326 ILE A N 1
ATOM 2687 C CA . ILE A 1 326 ? 1.084 -16.811 -20.949 1.00 94.81 326 ILE A CA 1
ATOM 2688 C C . ILE A 1 326 ? 1.555 -18.158 -20.380 1.00 94.81 326 ILE A C 1
ATOM 2690 O O . ILE A 1 326 ? 2.465 -18.779 -20.931 1.00 94.81 326 ILE A O 1
ATOM 2694 N N . LEU A 1 327 ? 0.928 -18.635 -19.298 1.00 95.81 327 LEU A N 1
ATOM 2695 C CA . LEU A 1 327 ? 1.267 -19.924 -18.688 1.00 95.81 327 LEU A CA 1
ATOM 2696 C C . LEU A 1 327 ? 0.975 -21.115 -19.611 1.00 95.81 327 LEU A C 1
ATOM 2698 O O . LEU A 1 327 ? 1.791 -22.042 -19.668 1.00 95.81 327 LEU A O 1
ATOM 2702 N N . ASN A 1 328 ? -0.161 -21.085 -20.315 1.00 97.31 328 ASN A N 1
ATOM 2703 C CA . ASN A 1 328 ? -0.590 -22.123 -21.257 1.00 97.31 328 ASN A CA 1
ATOM 2704 C C . ASN A 1 328 ? 0.342 -22.222 -22.472 1.00 97.31 328 ASN A C 1
ATOM 2706 O O . ASN A 1 328 ? 0.615 -23.327 -22.931 1.00 97.31 328 ASN A O 1
ATOM 2710 N N . GLU A 1 329 ? 0.889 -21.095 -22.930 1.00 95.12 329 GLU A N 1
ATOM 2711 C CA . GLU A 1 329 ? 1.906 -21.037 -23.992 1.00 95.12 329 GLU A CA 1
ATOM 2712 C C . GLU A 1 329 ? 3.311 -21.453 -23.501 1.00 95.12 329 GLU A C 1
ATOM 2714 O O . GLU A 1 329 ? 4.294 -21.390 -24.234 1.00 95.12 329 GLU A O 1
ATOM 2719 N N . GLY A 1 330 ? 3.438 -21.896 -22.244 1.00 94.56 330 GLY A N 1
ATOM 2720 C CA . GLY A 1 330 ? 4.689 -22.406 -21.679 1.00 94.56 330 GLY A CA 1
ATOM 2721 C C . GLY A 1 330 ? 5.623 -21.331 -21.121 1.00 94.56 330 GLY A C 1
ATOM 2722 O O . GLY A 1 330 ? 6.678 -21.665 -20.578 1.00 94.56 330 GLY A O 1
ATOM 2723 N N . HIS A 1 331 ? 5.233 -20.058 -21.173 1.00 93.50 331 HIS A N 1
ATOM 2724 C CA . HIS A 1 331 ? 6.003 -18.967 -20.589 1.00 93.50 331 HIS A CA 1
ATOM 2725 C C . HIS A 1 331 ? 5.779 -18.859 -19.074 1.00 93.50 331 HIS A C 1
ATOM 2727 O O . HIS A 1 331 ? 4.827 -19.402 -18.505 1.00 93.50 331 HIS A O 1
ATOM 2733 N N . ARG A 1 332 ? 6.686 -18.162 -18.384 1.00 90.50 332 ARG A N 1
ATOM 2734 C CA . ARG A 1 332 ? 6.597 -17.880 -16.947 1.00 90.50 332 ARG A CA 1
ATOM 2735 C C . ARG A 1 332 ? 6.873 -16.404 -16.715 1.00 90.50 332 ARG A C 1
ATOM 2737 O O . ARG A 1 332 ? 7.854 -15.879 -17.229 1.00 90.50 332 ARG A O 1
ATOM 2744 N N . LEU A 1 333 ? 6.000 -15.765 -15.949 1.00 91.94 333 LEU A N 1
ATOM 2745 C CA . LEU A 1 333 ? 6.132 -14.373 -15.548 1.00 91.94 333 LEU A CA 1
ATOM 2746 C C . LEU A 1 333 ? 5.524 -14.221 -14.156 1.00 91.94 333 LEU A C 1
ATOM 2748 O O . LEU A 1 333 ? 4.453 -14.779 -13.887 1.00 91.94 333 LEU A O 1
ATOM 2752 N N . THR A 1 334 ? 6.230 -13.521 -13.272 1.00 93.94 334 THR A N 1
ATOM 2753 C CA . THR A 1 334 ? 5.846 -13.406 -11.862 1.00 93.94 334 THR A CA 1
ATOM 2754 C C . THR A 1 334 ? 4.505 -12.681 -11.748 1.00 93.94 334 THR A C 1
ATOM 2756 O O . THR A 1 334 ? 4.399 -11.556 -12.241 1.00 93.94 334 THR A O 1
ATOM 2759 N N . PRO A 1 335 ? 3.473 -13.289 -11.136 1.00 94.62 335 PRO A N 1
ATOM 2760 C CA . PRO A 1 335 ? 2.215 -12.602 -10.893 1.00 94.62 335 PRO A CA 1
ATOM 2761 C C . PRO A 1 335 ? 2.393 -11.564 -9.786 1.00 94.62 335 PRO A C 1
ATOM 2763 O O . PRO A 1 335 ? 2.938 -11.862 -8.724 1.00 94.62 335 PRO A O 1
ATOM 2766 N N . LEU A 1 336 ? 1.903 -10.355 -10.026 1.00 95.38 336 LEU A N 1
ATOM 2767 C CA . LEU A 1 336 ? 1.967 -9.245 -9.084 1.00 95.38 336 LEU A CA 1
ATOM 2768 C C . LEU A 1 336 ? 0.573 -8.678 -8.818 1.00 95.38 336 LEU A C 1
ATOM 2770 O O . LEU A 1 336 ? -0.376 -8.908 -9.574 1.00 95.38 336 LEU A O 1
ATOM 2774 N N . ALA A 1 337 ? 0.469 -7.921 -7.734 1.00 93.94 337 ALA A N 1
ATOM 2775 C CA . ALA A 1 337 ? -0.696 -7.128 -7.396 1.00 93.94 337 ALA A CA 1
ATOM 2776 C C . ALA A 1 337 ? -0.296 -5.657 -7.293 1.00 93.94 337 ALA A C 1
ATOM 2778 O O . ALA A 1 337 ? 0.829 -5.358 -6.891 1.00 93.94 337 ALA A O 1
ATOM 2779 N N . GLU A 1 338 ? -1.215 -4.759 -7.616 1.00 92.06 338 GLU A N 1
ATOM 2780 C CA . GLU A 1 338 ? -0.998 -3.323 -7.498 1.00 92.06 338 GLU A CA 1
ATOM 2781 C C . GLU A 1 338 ? -2.259 -2.606 -7.029 1.00 92.06 338 GLU A C 1
ATOM 2783 O O . GLU A 1 338 ? -3.379 -3.037 -7.314 1.00 92.06 338 GLU A O 1
ATOM 2788 N N . LEU A 1 339 ? -2.077 -1.480 -6.344 1.00 88.38 339 LEU A N 1
ATOM 2789 C CA . LEU A 1 339 ? -3.168 -0.545 -6.101 1.00 88.38 339 LEU A CA 1
ATOM 2790 C C . LEU A 1 339 ? -3.339 0.442 -7.258 1.00 88.38 339 LEU A C 1
ATOM 2792 O O . LEU A 1 339 ? -4.471 0.861 -7.506 1.00 88.38 339 LEU A O 1
ATOM 2796 N N . ASP A 1 340 ? -2.230 0.828 -7.911 1.00 89.94 340 ASP A N 1
ATOM 2797 C CA . ASP A 1 340 ? -2.150 1.964 -8.851 1.00 89.94 340 ASP A CA 1
ATOM 2798 C C . ASP A 1 340 ? -2.846 3.217 -8.276 1.00 89.94 340 ASP A C 1
ATOM 2800 O O . ASP A 1 340 ? -3.514 4.017 -8.933 1.00 89.94 340 ASP A O 1
ATOM 2804 N N . GLY A 1 341 ? -2.773 3.323 -6.951 1.00 84.88 341 GLY A N 1
ATOM 2805 C CA . GLY A 1 341 ? -3.537 4.269 -6.167 1.00 84.88 341 GLY A CA 1
ATOM 2806 C C . GLY A 1 341 ? -2.642 5.347 -5.624 1.00 84.88 341 GLY A C 1
ATOM 2807 O O . GLY A 1 341 ? -1.450 5.142 -5.409 1.00 84.88 341 GLY A O 1
ATOM 2808 N N . GLY A 1 342 ? -3.236 6.504 -5.369 1.00 84.00 342 GLY A N 1
ATOM 2809 C CA . GLY A 1 342 ? -2.507 7.620 -4.809 1.00 84.00 342 GLY A CA 1
ATOM 2810 C C . GLY A 1 342 ? -3.147 8.281 -3.611 1.00 84.00 342 GLY A C 1
ATOM 2811 O O . GLY A 1 342 ? -4.326 8.098 -3.305 1.00 84.00 342 GLY A O 1
ATOM 2812 N N . TYR A 1 343 ? -2.352 9.102 -2.941 1.00 82.62 343 TYR A N 1
ATOM 2813 C CA . TYR A 1 343 ? -2.888 10.016 -1.952 1.00 82.62 343 TYR A CA 1
ATOM 2814 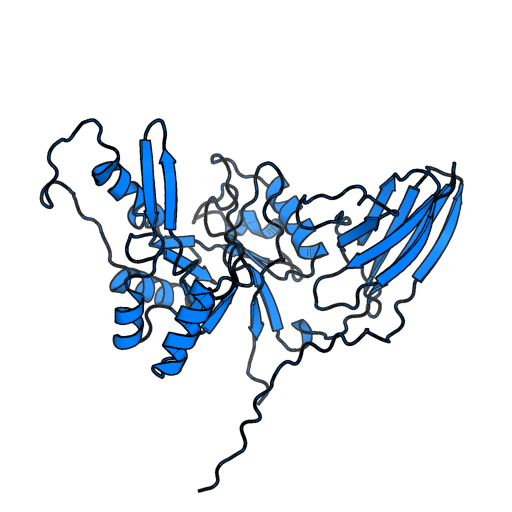C C . TYR A 1 343 ? -3.638 11.135 -2.676 1.00 82.62 343 TYR A C 1
ATOM 2816 O O . TYR A 1 343 ? -3.122 11.728 -3.620 1.00 82.62 343 TYR A O 1
ATOM 2824 N N . GLY A 1 344 ? -4.871 11.414 -2.274 1.00 73.88 344 GLY A N 1
ATOM 2825 C CA . GLY A 1 344 ? -5.668 12.425 -2.951 1.00 73.88 344 GLY A CA 1
ATOM 2826 C C . GLY A 1 344 ? -7.037 12.617 -2.330 1.00 73.88 344 GLY A C 1
ATOM 2827 O O . GLY A 1 344 ? -7.421 11.935 -1.376 1.00 73.88 344 GLY A O 1
ATOM 2828 N N . GLU A 1 345 ? -7.782 13.557 -2.902 1.00 65.88 345 GLU A N 1
ATOM 2829 C CA . GLU A 1 345 ? -9.103 13.928 -2.416 1.00 65.88 345 GLU A CA 1
ATOM 2830 C C . GLU A 1 345 ? -10.031 12.709 -2.313 1.00 65.88 345 GLU A C 1
ATOM 2832 O O . GLU A 1 345 ? -10.078 11.844 -3.192 1.00 65.88 345 GLU A O 1
ATOM 2837 N N . ASN A 1 346 ? -10.815 12.673 -1.234 1.00 69.44 346 ASN A N 1
ATOM 2838 C CA . ASN A 1 346 ? -11.809 11.644 -0.912 1.00 69.44 346 ASN A CA 1
ATOM 2839 C C . ASN A 1 346 ? -11.289 10.281 -0.440 1.00 69.44 346 ASN A C 1
ATOM 2841 O O . ASN A 1 346 ? -12.134 9.405 -0.241 1.00 69.44 346 ASN A O 1
ATOM 2845 N N . ASN A 1 347 ? -9.978 10.090 -0.238 1.00 82.75 347 ASN A N 1
ATOM 2846 C CA . ASN A 1 347 ? -9.416 8.834 0.277 1.00 82.75 347 ASN A CA 1
ATOM 2847 C C . ASN A 1 347 ? -9.984 7.629 -0.504 1.00 82.75 347 ASN A C 1
ATOM 2849 O O . ASN A 1 347 ? -10.744 6.812 0.014 1.00 82.75 347 ASN A O 1
ATOM 2853 N N . LYS A 1 348 ? -9.744 7.567 -1.813 1.00 83.31 348 LYS A N 1
ATOM 2854 C CA . LYS A 1 348 ? -10.344 6.516 -2.659 1.00 83.31 348 LYS A CA 1
ATOM 2855 C C . LYS A 1 348 ? -9.513 5.237 -2.750 1.00 83.31 348 LYS A C 1
ATOM 2857 O O . LYS A 1 348 ? -10.064 4.209 -3.122 1.00 83.31 348 LYS A O 1
ATOM 2862 N N . PHE A 1 349 ? -8.226 5.298 -2.411 1.00 88.56 349 PHE A N 1
ATOM 2863 C CA . PHE A 1 349 ? -7.276 4.205 -2.595 1.00 88.56 349 PHE A CA 1
ATOM 2864 C C . PHE A 1 349 ? -6.798 3.669 -1.244 1.00 88.56 349 PHE A C 1
ATOM 2866 O O . PHE A 1 349 ? -5.984 4.316 -0.584 1.00 88.56 349 PHE A O 1
ATOM 2873 N N . PRO A 1 350 ? -7.309 2.512 -0.794 1.00 90.69 350 PRO A N 1
ATOM 2874 C CA . PRO A 1 350 ? -6.914 1.948 0.482 1.00 90.69 350 PRO A CA 1
ATOM 2875 C C . PRO A 1 350 ? -5.547 1.268 0.370 1.00 90.69 350 PRO A C 1
ATOM 2877 O O . PRO A 1 350 ? -5.442 0.169 -0.172 1.00 90.69 350 PRO A O 1
ATOM 2880 N N . TYR A 1 351 ? -4.501 1.902 0.905 1.00 90.88 351 TYR A N 1
ATOM 2881 C CA . TYR A 1 351 ? -3.172 1.283 0.997 1.00 90.88 351 TYR A CA 1
ATOM 2882 C C . TYR A 1 351 ? -3.248 -0.095 1.660 1.00 90.88 351 TYR A C 1
ATOM 2884 O O . TYR A 1 351 ? -3.966 -0.261 2.642 1.00 90.88 351 TYR A O 1
ATOM 2892 N N . GLY A 1 352 ? -2.528 -1.085 1.133 1.00 84.06 352 GLY A N 1
ATOM 2893 C CA . GLY A 1 352 ? -2.532 -2.453 1.665 1.00 84.06 352 GLY A CA 1
ATOM 2894 C C . GLY A 1 352 ? -3.747 -3.309 1.293 1.00 84.06 352 GLY A C 1
ATOM 2895 O O . GLY A 1 352 ? -3.811 -4.463 1.736 1.00 84.06 352 GLY A O 1
ATOM 2896 N N . LEU A 1 353 ? -4.688 -2.780 0.495 1.00 87.88 353 LEU A N 1
ATOM 2897 C CA . LEU A 1 353 ? -5.768 -3.570 -0.109 1.00 87.88 353 LEU A CA 1
ATOM 2898 C C . LEU A 1 353 ? -5.205 -4.617 -1.073 1.00 87.88 353 LEU A C 1
ATOM 2900 O O . LEU A 1 353 ? -5.570 -5.787 -0.994 1.00 87.88 353 LEU A O 1
ATOM 2904 N N . TYR A 1 354 ? -4.277 -4.191 -1.926 1.00 88.75 354 TYR A N 1
ATOM 2905 C CA . TYR A 1 354 ? -3.489 -5.052 -2.796 1.00 88.75 354 TYR A CA 1
ATOM 2906 C C . TYR A 1 354 ? -2.044 -5.006 -2.328 1.00 88.75 354 TYR A C 1
ATOM 2908 O O . TYR A 1 354 ? -1.505 -3.936 -2.049 1.00 88.75 354 TYR A O 1
ATOM 2916 N N . ARG A 1 355 ? -1.436 -6.180 -2.183 1.00 89.62 355 ARG A N 1
ATOM 2917 C CA . ARG A 1 355 ? -0.039 -6.318 -1.788 1.00 89.62 355 ARG A CA 1
ATOM 2918 C C . ARG A 1 355 ? 0.511 -7.637 -2.286 1.00 89.62 355 ARG A C 1
ATOM 2920 O O . ARG A 1 355 ? -0.227 -8.611 -2.435 1.00 89.62 355 ARG A O 1
ATOM 2927 N N . VAL A 1 356 ? 1.815 -7.662 -2.487 1.00 93.38 356 VAL A N 1
ATOM 2928 C CA . VAL A 1 356 ? 2.563 -8.869 -2.829 1.00 93.38 356 VAL A CA 1
ATOM 2929 C C . VAL A 1 356 ? 3.455 -9.216 -1.647 1.00 93.38 356 VAL A C 1
ATOM 2931 O O . VAL A 1 356 ? 4.014 -8.318 -1.019 1.00 93.38 356 VAL A O 1
ATOM 2934 N N . TYR A 1 357 ? 3.561 -10.507 -1.338 1.00 93.81 357 TYR A N 1
ATOM 2935 C CA . TYR A 1 357 ? 4.528 -11.026 -0.376 1.00 93.81 357 TYR A CA 1
ATOM 2936 C C . TYR A 1 357 ? 5.771 -11.491 -1.133 1.00 93.81 357 TYR A C 1
ATOM 2938 O O . TYR A 1 357 ? 5.684 -12.324 -2.032 1.00 93.81 357 TYR A O 1
ATOM 2946 N N . TYR A 1 358 ? 6.916 -10.946 -0.752 1.00 92.25 358 TYR A N 1
ATOM 2947 C CA . TYR A 1 358 ? 8.229 -11.214 -1.311 1.00 92.25 358 TYR A CA 1
ATOM 2948 C C . TYR A 1 358 ? 9.039 -11.978 -0.274 1.00 92.25 358 TYR A C 1
ATOM 2950 O O . TYR A 1 358 ? 9.134 -11.550 0.875 1.00 92.25 358 TYR A O 1
ATOM 2958 N N . GLN A 1 359 ? 9.628 -13.098 -0.669 1.00 91.69 359 GLN A N 1
ATOM 2959 C CA . GLN A 1 359 ? 10.594 -13.793 0.169 1.00 91.69 359 GLN A CA 1
ATOM 2960 C C . GLN A 1 359 ? 11.965 -13.139 -0.019 1.00 91.69 359 GLN A C 1
ATOM 2962 O O . GLN A 1 359 ? 12.439 -12.994 -1.143 1.00 91.69 359 GLN A O 1
ATOM 2967 N N . VAL A 1 360 ? 12.578 -12.711 1.078 1.00 86.38 360 VAL A N 1
ATOM 2968 C CA . VAL A 1 360 ? 13.857 -12.004 1.129 1.00 86.38 360 VAL A CA 1
ATOM 2969 C C . VAL A 1 360 ? 14.809 -12.784 2.034 1.00 86.38 360 VAL A C 1
ATOM 2971 O O . VAL A 1 360 ? 14.449 -13.157 3.151 1.00 86.38 360 VAL A O 1
ATOM 2974 N N . GLY A 1 361 ? 16.034 -13.003 1.554 1.00 75.12 361 GLY A N 1
ATOM 2975 C CA . GLY A 1 361 ? 17.040 -13.859 2.192 1.00 75.12 361 GLY A CA 1
ATOM 2976 C C . GLY A 1 361 ? 17.254 -15.168 1.428 1.00 75.12 361 GLY A C 1
ATOM 2977 O O . GLY A 1 361 ? 16.582 -15.420 0.428 1.00 75.12 361 GLY A O 1
ATOM 2978 N N . ASP A 1 362 ? 18.214 -15.976 1.879 1.00 54.34 362 ASP A N 1
ATOM 2979 C CA . ASP A 1 362 ? 18.508 -17.266 1.250 1.00 54.34 362 ASP A CA 1
ATOM 2980 C C . ASP A 1 362 ? 17.325 -18.236 1.414 1.00 54.34 362 ASP A C 1
ATOM 2982 O O . ASP A 1 362 ? 16.709 -18.326 2.480 1.00 54.34 362 ASP A O 1
ATOM 2986 N N . ASP A 1 363 ? 17.013 -18.943 0.327 1.00 44.41 363 ASP A N 1
ATOM 2987 C CA . ASP A 1 363 ? 15.996 -19.993 0.237 1.00 44.41 363 ASP A CA 1
ATOM 2988 C C . ASP A 1 363 ? 16.169 -20.984 1.409 1.00 44.41 363 ASP A C 1
ATOM 2990 O O . ASP A 1 363 ? 17.288 -21.472 1.613 1.00 44.41 363 ASP A O 1
ATOM 2994 N N . PRO A 1 364 ? 15.133 -21.292 2.216 1.00 40.66 364 PRO A N 1
ATOM 2995 C CA . PRO A 1 364 ? 15.220 -22.375 3.181 1.00 40.66 364 PRO A CA 1
ATOM 2996 C C . PRO A 1 364 ? 15.298 -23.692 2.400 1.00 40.66 364 PRO A C 1
ATOM 2998 O O . PRO A 1 364 ? 14.279 -24.288 2.060 1.00 40.66 364 PRO A O 1
ATOM 3001 N N . SER A 1 365 ? 16.530 -24.094 2.084 1.00 35.97 365 SER A N 1
ATOM 3002 C CA . SER A 1 365 ? 16.893 -25.371 1.467 1.00 35.97 365 SER A CA 1
ATOM 3003 C C . SER A 1 365 ? 16.301 -26.567 2.199 1.00 35.97 365 SER A C 1
ATOM 3005 O O . SER A 1 365 ? 16.437 -26.579 3.450 1.00 35.97 365 SER A O 1
#

Sequence (365 aa):
MKLLDRTLFFLLILTLSCARQTSFHSRYVTGETGIRGTVLDAKTSEPLPARIVLRDSARVHSSYYKIYPGHFTAEDGTFFLNAEPGYYRLEIYHGIDYCSEKRAVEIRADQTLEITARLEPWVRLRQLGWVNGDGHAHLYTDVEKNEQMLTTVRQICRAQGVDFISTNQGWAGYSDDDWQSGYAPFSDAHFQLYYGAEMPKYRTGHTWWLGLTSTRGYFKASMDTMYENHYYQSERNEHWDFQRIGFPNIPDVYLVPRFKIADHAVACLPHPTSWWQQKRGEIEKYTTNVCAYLSYSLLAGGIWDGLVIMGYNADHYFYQNLWFHILNEGHRLTPLAELDGGYGENNKFPYGLYRVYYQVGDDPS

Radius of gyration: 23.67 Å; chains: 1; bounding box: 49×65×75 Å

pLDDT: mean 84.69, std 17.38, range [28.44, 98.5]

Foldseek 3Di:
DDDDDDDDPPPPPDPPQVPDDWDKDKDKDQAAFWEKEFEAAQPPRFGAKAWKWKDDPPDTFPAPAPVDGTDIAASRRIDIGHDDFAKIWMWIAAAPQWNIDIDIDTTDPRIYIYMYTHIYGPDPQVVQQKAKFFQAEEAADPLDADVVQLSVLLRLCRNRQHAEYEHAYNLSNDALVCSVVSQVVSDDNRYGYHYKHQPLQDLLATKIKDQQRHPVPCRVVSYCVVVCCVPPVPPPDPDDDPVPDPDPDDDLLGSLVVRCVVRVMAIETPPQFDWDWDDDPPDTDIDDRHNNCPVVCQVVPHSHQAYEQAECHRPPVVSVVVQVVCVVVVTDHHYAYHDNYYDDPNNHTRGSPGMDMDRHDDDPD